Protein 2C5S (pdb70)

InterPro domains:
  IPR003720 tRNA sulfurtransferase ThiI [MF_00021] (1-403)
  IPR004114 THUMP domain [PF02926] (84-164)
  IPR004114 THUMP domain [PS51165] (60-165)
  IPR004114 THUMP domain [SM00981] (74-165)
  IPR014729 Rossmann-like alpha/beta/alpha sandwich fold [G3DSA:3.40.50.620] (175-403)
  IPR020536 Thil, AANH domain [PF02568] (175-370)
  IPR020536 Thil, AANH domain [cd01712] (174-357)
  IPR049961 ThiI, N-terminal [TIGR00342] (6-372)
  IPR049962 ThiI, THUMP domain [cd11716] (6-170)
  IPR050102 tRNA sulfurtransferase, ThiI [PTHR43209] (1-402)
  IPR054173 ThiI, ferredoxin-like domain [PF22025] (6-75)

Structure (mmCIF, N/CA/C/O backbone):
data_2C5S
#
_entry.id   2C5S
#
_cell.length_a   81.047
_cell.length_b   81.047
_cell.length_c   140.893
_cell.angle_alpha   90.00
_cell.angle_beta   90.00
_cell.angle_gamma   120.00
#
_symmetry.space_group_name_H-M   'P 32 2 1'
#
loop_
_entity.id
_entity.type
_entity.pdbx_description
1 polymer 'PROBABLE THIAMINE BIOSYNTHESIS PROTEIN THII'
2 non-polymer 'ADENOSINE MONOPHOSPHATE'
3 water water
#
loop_
_atom_site.group_PDB
_atom_site.id
_atom_site.type_symbol
_atom_site.label_atom_id
_atom_site.label_alt_id
_atom_site.label_comp_id
_atom_site.label_asym_id
_atom_site.label_entity_id
_atom_site.label_seq_id
_atom_site.pdbx_PDB_ins_code
_atom_site.Cartn_x
_atom_site.Cartn_y
_atom_site.Cartn_z
_atom_site.occupancy
_atom_site.B_iso_or_equiv
_atom_site.auth_seq_id
_atom_site.auth_comp_id
_atom_site.auth_asym_id
_atom_site.auth_atom_id
_atom_site.pdbx_PDB_model_num
ATOM 1 N N . TYR A 1 13 ? 23.633 28.423 101.363 1.00 61.76 3 TYR A N 1
ATOM 2 C CA . TYR A 1 13 ? 22.905 28.734 102.636 1.00 61.85 3 TYR A CA 1
ATOM 3 C C . TYR A 1 13 ? 23.790 29.426 103.683 1.00 61.55 3 TYR A C 1
ATOM 4 O O . TYR A 1 13 ? 23.301 30.246 104.462 1.00 62.32 3 TYR A O 1
ATOM 13 N N . GLU A 1 14 ? 25.081 29.096 103.693 1.00 60.41 4 GLU A N 1
ATOM 14 C CA . GLU A 1 14 ? 26.042 29.678 104.633 1.00 59.01 4 GLU A CA 1
ATOM 15 C C . GLU A 1 14 ? 26.888 30.774 103.970 1.00 57.70 4 GLU A C 1
ATOM 16 O O . GLU A 1 14 ? 27.275 31.744 104.621 1.00 57.16 4 GLU A O 1
ATOM 22 N N . TYR A 1 15 ? 27.172 30.615 102.679 1.00 56.26 5 TYR A N 1
ATOM 23 C CA . TYR A 1 15 ? 28.027 31.560 101.969 1.00 55.34 5 TYR A CA 1
ATOM 24 C C . TYR A 1 15 ? 27.578 31.874 100.557 1.00 54.57 5 TYR A C 1
ATOM 25 O O . TYR A 1 15 ? 26.925 31.066 99.895 1.00 53.75 5 TYR A O 1
ATOM 34 N N . ILE A 1 16 ? 27.936 33.066 100.097 1.00 54.33 6 ILE A N 1
ATOM 35 C CA . ILE A 1 16 ? 27.942 33.321 98.668 1.00 54.29 6 ILE A CA 1
ATOM 36 C C . ILE A 1 16 ? 29.363 33.613 98.205 1.00 54.64 6 ILE A C 1
ATOM 37 O O . ILE A 1 16 ? 30.034 34.504 98.729 1.00 54.51 6 ILE A O 1
ATOM 42 N N . LEU A 1 17 ? 29.812 32.830 97.233 1.00 55.41 7 LEU A N 1
ATOM 43 C CA . LEU A 1 17 ? 31.149 32.966 96.677 1.00 56.32 7 LEU A CA 1
ATOM 44 C C . LEU A 1 17 ? 31.047 33.632 95.317 1.00 57.25 7 LEU A C 1
ATOM 45 O O . LEU A 1 17 ? 30.496 33.058 94.386 1.00 57.68 7 LEU A O 1
ATOM 50 N N . VAL A 1 18 ? 31.561 34.849 95.197 1.00 58.36 8 VAL A N 1
ATOM 51 C CA . VAL A 1 18 ? 31.469 35.530 93.918 1.00 59.64 8 VAL A CA 1
ATOM 52 C C . VAL A 1 18 ? 32.758 35.340 93.138 1.00 59.46 8 VAL A C 1
ATOM 53 O O . VAL A 1 18 ? 33.844 35.506 93.693 1.00 59.55 8 VAL A O 1
ATOM 57 N N . ARG A 1 19 ? 32.624 34.956 91.866 1.00 59.60 9 ARG A N 1
ATOM 58 C CA . ARG A 1 19 ? 33.763 34.906 90.960 1.00 60.39 9 ARG A CA 1
ATOM 59 C C . ARG A 1 19 ? 33.844 36.194 90.132 1.00 61.07 9 ARG A C 1
ATOM 60 O O . ARG A 1 19 ? 32.850 36.664 89.587 1.00 61.29 9 ARG A O 1
ATOM 68 N N . TYR A 1 20 ? 35.035 36.770 90.080 1.00 62.19 10 TYR A N 1
ATOM 69 C CA . TYR A 1 20 ? 35.249 38.039 89.417 1.00 63.71 10 TYR A CA 1
ATOM 70 C C . TYR A 1 20 ? 35.175 37.901 87.901 1.00 65.17 10 TYR A C 1
ATOM 71 O O . TYR A 1 20 ? 35.336 36.799 87.353 1.00 64.88 10 TYR A O 1
ATOM 80 N N . GLY A 1 21 ? 34.915 39.033 87.243 1.00 66.72 11 GLY A N 1
ATOM 81 C CA . GLY A 1 21 ? 34.873 39.111 85.789 1.00 68.72 11 GLY A CA 1
ATOM 82 C C . GLY A 1 21 ? 36.219 38.752 85.211 1.00 70.14 11 GLY A C 1
ATOM 83 O O . GLY A 1 21 ? 36.516 37.567 85.003 1.00 70.81 11 GLY A O 1
ATOM 84 N N . GLU A 1 22 ? 37.036 39.774 84.963 1.00 71.16 12 GLU A N 1
ATOM 85 C CA . GLU A 1 22 ? 38.398 39.585 84.455 1.00 71.90 12 GLU A CA 1
ATOM 86 C C . GLU A 1 22 ? 39.248 40.819 84.740 1.00 72.19 12 GLU A C 1
ATOM 87 O O . GLU A 1 22 ? 38.773 41.946 84.588 1.00 72.05 12 GLU A O 1
ATOM 93 N N . MET A 1 23 ? 40.497 40.604 85.159 1.00 72.76 13 MET A N 1
ATOM 94 C CA . MET A 1 23 ? 41.447 41.707 85.380 1.00 73.07 13 MET A CA 1
ATOM 95 C C . MET A 1 23 ? 42.902 41.290 85.154 1.00 72.94 13 MET A C 1
ATOM 96 O O . MET A 1 23 ? 43.247 40.724 84.117 1.00 72.97 13 MET A O 1
ATOM 101 N N . GLY A 1 27 ? 48.400 42.993 89.682 1.00 61.16 17 GLY A N 1
ATOM 102 C CA . GLY A 1 27 ? 48.926 43.583 90.906 1.00 61.68 17 GLY A CA 1
ATOM 103 C C . GLY A 1 27 ? 48.046 44.701 91.422 1.00 62.18 17 GLY A C 1
ATOM 104 O O . GLY A 1 27 ? 46.920 44.456 91.860 1.00 62.68 17 GLY A O 1
ATOM 105 N N . LYS A 1 28 ? 48.553 45.931 91.355 1.00 62.72 18 LYS A N 1
ATOM 106 C CA . LYS A 1 28 ? 47.805 47.126 91.777 1.00 63.29 18 LYS A CA 1
ATOM 107 C C . LYS A 1 28 ? 46.471 47.290 91.038 1.00 64.01 18 LYS A C 1
ATOM 108 O O . LYS A 1 28 ? 45.530 47.911 91.556 1.00 64.41 18 LYS A O 1
ATOM 114 N N . ASN A 1 29 ? 46.389 46.713 89.841 1.00 64.32 19 ASN A N 1
ATOM 115 C CA . ASN A 1 29 ? 45.142 46.675 89.074 1.00 64.35 19 ASN A CA 1
ATOM 116 C C . ASN A 1 29 ? 44.071 45.806 89.729 1.00 64.11 19 ASN A C 1
ATOM 117 O O . ASN A 1 29 ? 42.889 46.152 89.691 1.00 64.18 19 ASN A O 1
ATOM 122 N N . ARG A 1 30 ? 44.483 44.689 90.332 1.00 64.10 20 ARG A N 1
ATOM 123 C CA . ARG A 1 30 ? 43.543 43.810 91.046 1.00 63.95 20 ARG A CA 1
ATOM 124 C C . ARG A 1 30 ? 43.042 44.415 92.352 1.00 62.99 20 ARG A C 1
ATOM 125 O O . ARG A 1 30 ? 41.849 44.332 92.647 1.00 63.33 20 ARG A O 1
ATOM 133 N N . SER A 1 31 ? 43.945 45.026 93.118 1.00 61.68 21 SER A N 1
ATOM 134 C CA . SER A 1 31 ? 43.579 45.730 94.350 1.00 60.75 21 SER A CA 1
ATOM 135 C C . SER A 1 31 ? 42.466 46.742 94.103 1.00 60.29 21 SER A C 1
ATOM 136 O O . SER A 1 31 ? 41.430 46.712 94.771 1.00 60.57 21 SER A O 1
ATOM 139 N N . LYS A 1 32 ? 42.680 47.614 93.122 1.00 59.60 22 LYS A N 1
ATOM 140 C CA . LYS A 1 32 ? 41.703 48.627 92.731 1.00 59.17 22 LYS A CA 1
ATOM 141 C C . LYS A 1 32 ? 40.382 47.997 92.258 1.00 58.37 22 LYS A C 1
ATOM 142 O O . LYS A 1 32 ? 39.313 48.553 92.491 1.00 58.25 22 LYS A O 1
ATOM 148 N N . PHE A 1 33 ? 40.463 46.824 91.626 1.00 57.54 23 PHE A N 1
ATOM 149 C CA . PHE A 1 33 ? 39.280 46.080 91.170 1.00 56.06 23 PHE A CA 1
ATOM 150 C C . PHE A 1 33 ? 38.499 45.489 92.343 1.00 55.26 23 PHE A C 1
ATOM 151 O O . PHE A 1 33 ? 37.301 45.695 92.460 1.00 55.32 23 PHE A O 1
ATOM 159 N N . VAL A 1 34 ? 39.194 44.737 93.186 1.00 54.87 24 VAL A N 1
ATOM 160 C CA . VAL A 1 34 ? 38.606 44.032 94.326 1.00 54.00 24 VAL A CA 1
ATOM 161 C C . VAL A 1 34 ? 37.922 45.005 95.284 1.00 53.97 24 VAL A C 1
ATOM 162 O O . VAL A 1 34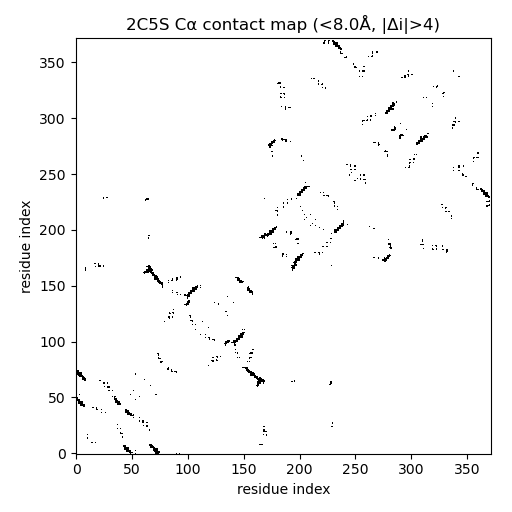 ? 36.764 44.810 95.647 1.00 53.93 24 VAL A O 1
ATOM 166 N N . SER A 1 35 ? 38.644 46.051 95.682 1.00 53.80 25 SER A N 1
ATOM 167 C CA . SER A 1 35 ? 38.142 46.981 96.685 1.00 53.72 25 SER A CA 1
ATOM 168 C C . SER A 1 35 ? 36.996 47.823 96.136 1.00 54.22 25 SER A C 1
ATOM 169 O O . SER A 1 35 ? 36.119 48.245 96.899 1.00 54.97 25 SER A O 1
ATOM 172 N N . THR A 1 36 ? 36.996 48.065 94.824 1.00 53.59 26 THR A N 1
ATOM 173 C CA . THR A 1 36 ? 35.869 48.741 94.192 1.00 53.15 26 THR A CA 1
ATOM 174 C C . THR A 1 36 ? 34.648 47.815 94.221 1.00 54.52 26 THR A C 1
ATOM 175 O O . THR A 1 36 ? 33.533 48.252 94.543 1.00 55.22 26 THR A O 1
ATOM 179 N N . LEU A 1 37 ? 34.858 46.535 93.915 1.00 54.56 27 LEU A N 1
ATOM 180 C CA . LEU A 1 37 ? 33.757 45.597 93.914 1.00 55.06 27 LEU A CA 1
ATOM 181 C C . LEU A 1 37 ? 33.230 45.435 95.326 1.00 55.71 27 LEU A C 1
ATOM 182 O O . LEU A 1 37 ? 32.017 45.470 95.550 1.00 55.32 27 LEU A O 1
ATOM 187 N N . LYS A 1 38 ? 34.151 45.300 96.279 1.00 56.72 28 LYS A N 1
ATOM 188 C CA . LYS A 1 38 ? 33.789 45.194 97.701 1.00 57.39 28 LYS A CA 1
ATOM 189 C C . LYS A 1 38 ? 32.864 46.343 98.129 1.00 57.84 28 LYS A C 1
ATOM 190 O O . LYS A 1 38 ? 31.786 46.094 98.658 1.00 58.55 28 LYS A O 1
ATOM 196 N N . ASP A 1 39 ? 33.276 47.583 97.872 1.00 57.92 29 ASP A N 1
ATOM 197 C CA . ASP A 1 39 ? 32.499 48.765 98.270 1.00 58.39 29 ASP A CA 1
ATOM 198 C C . ASP A 1 39 ? 31.107 48.794 97.629 1.00 57.50 29 ASP A C 1
ATOM 199 O O . ASP A 1 39 ? 30.121 49.122 98.294 1.00 57.30 29 ASP A O 1
ATOM 204 N N . ASN A 1 40 ? 31.039 48.438 96.346 1.00 57.04 30 ASN A N 1
ATOM 205 C CA . ASN A 1 40 ? 29.776 48.423 95.594 1.00 56.49 30 ASN A CA 1
ATOM 206 C C . ASN A 1 40 ? 28.802 47.334 96.063 1.00 56.13 30 ASN A C 1
ATOM 207 O O . ASN A 1 40 ? 27.580 47.553 96.103 1.00 55.87 30 ASN A O 1
ATOM 212 N N . VAL A 1 41 ? 29.356 46.172 96.407 1.00 55.22 31 VAL A N 1
ATOM 213 C CA . VAL A 1 41 ? 28.576 45.042 96.892 1.00 54.85 31 VAL A CA 1
ATOM 214 C C . VAL A 1 41 ? 28.097 45.369 98.301 1.00 54.99 31 VAL A C 1
ATOM 215 O O . VAL A 1 41 ? 26.915 45.199 98.615 1.00 55.02 31 VAL A O 1
ATOM 219 N N . LYS A 1 42 ? 29.028 45.852 99.124 1.00 54.66 32 LYS A N 1
ATOM 220 C CA . LYS A 1 42 ? 28.752 46.296 100.484 1.00 55.06 32 LYS A CA 1
ATOM 221 C C . LYS A 1 42 ? 27.563 47.254 100.491 1.00 55.07 32 LYS A C 1
ATOM 222 O O . LYS A 1 42 ? 26.565 46.998 101.147 1.00 55.38 32 LYS A O 1
ATOM 228 N N . PHE A 1 43 ? 27.664 48.333 99.726 1.00 55.79 33 PHE A N 1
ATOM 229 C CA . PHE A 1 43 ? 26.570 49.294 99.575 1.00 56.62 33 PHE A CA 1
ATOM 230 C C . PHE A 1 43 ? 25.225 48.675 99.148 1.00 57.40 33 PHE A C 1
ATOM 231 O O . PHE A 1 43 ? 24.158 49.075 99.639 1.00 57.25 33 PHE A O 1
ATOM 239 N N . LYS A 1 44 ? 25.285 47.720 98.222 1.00 57.94 34 LYS A N 1
ATOM 240 C CA . LYS A 1 44 ? 24.090 47.076 97.678 1.00 58.50 34 LYS A CA 1
ATOM 241 C C . LYS A 1 44 ? 23.391 46.201 98.719 1.00 58.05 34 LYS A C 1
ATOM 242 O O . LYS A 1 44 ? 22.176 46.040 98.683 1.00 57.70 34 LYS A O 1
ATOM 248 N N . LEU A 1 45 ? 24.176 45.653 99.643 1.00 58.17 35 LEU A N 1
ATOM 249 C CA . LEU A 1 45 ? 23.685 44.700 100.632 1.00 58.35 35 LEU A CA 1
ATOM 250 C C . LEU A 1 45 ? 23.694 45.254 102.048 1.00 58.92 35 LEU A C 1
ATOM 251 O O . LEU A 1 45 ? 23.600 44.495 103.015 1.00 59.28 35 LEU A O 1
ATOM 256 N N . LYS A 1 46 ? 23.783 46.575 102.171 1.00 59.55 36 LYS A N 1
ATOM 257 C CA . LYS A 1 46 ? 23.887 47.207 103.487 1.00 60.35 36 LYS A CA 1
ATOM 258 C C . LYS A 1 46 ? 22.635 47.032 104.347 1.00 60.55 36 LYS A C 1
ATOM 259 O O . LYS A 1 46 ? 22.703 47.137 105.577 1.00 60.29 36 LYS A O 1
ATOM 265 N N . LYS A 1 47 ? 21.508 46.735 103.700 1.00 61.01 37 LYS A N 1
ATOM 266 C CA . LYS A 1 47 ? 20.265 46.448 104.421 1.00 61.66 37 LYS A CA 1
ATOM 267 C C . LYS A 1 47 ? 20.221 44.993 104.882 1.00 61.61 37 LYS A C 1
ATOM 268 O O . LYS A 1 47 ? 19.228 44.540 105.449 1.00 61.67 37 LYS A O 1
ATOM 274 N N . PHE A 1 48 ? 21.312 44.274 104.624 1.00 61.75 38 PHE A N 1
ATOM 275 C CA . PHE A 1 48 ? 21.575 42.965 105.220 1.00 61.67 38 PHE A CA 1
ATOM 276 C C . PHE A 1 48 ? 22.808 43.088 106.126 1.00 61.74 38 PHE A C 1
ATOM 277 O O . PHE A 1 48 ? 23.885 42.593 105.777 1.00 62.07 38 PHE A O 1
ATOM 285 N N . PRO A 1 49 ? 22.656 43.747 107.294 1.00 61.45 39 PRO A N 1
ATOM 286 C CA . PRO A 1 49 ? 23.821 44.147 108.099 1.00 61.49 39 PRO A CA 1
ATOM 287 C C . PRO A 1 49 ? 24.598 43.012 108.786 1.00 61.62 39 PRO A C 1
ATOM 288 O O . PRO A 1 49 ? 25.735 43.225 109.216 1.00 61.45 39 PRO A O 1
ATOM 292 N N . ASN A 1 50 ? 23.998 41.826 108.881 1.00 61.90 40 ASN A N 1
ATOM 293 C CA . ASN A 1 50 ? 24.672 40.653 109.450 1.00 62.06 40 ASN A CA 1
ATOM 294 C C . ASN A 1 50 ? 25.798 40.055 108.592 1.00 62.44 40 ASN A C 1
ATOM 295 O O . ASN A 1 50 ? 26.638 39.313 109.107 1.00 63.00 40 ASN A O 1
ATOM 300 N N . ILE A 1 51 ? 25.810 40.367 107.296 1.00 62.53 41 ILE A N 1
ATOM 301 C CA . ILE A 1 51 ? 26.790 39.785 106.369 1.00 62.70 41 ILE A CA 1
ATOM 302 C C . ILE A 1 51 ? 28.215 40.312 106.578 1.00 62.91 41 ILE A C 1
ATOM 303 O O . ILE A 1 51 ? 28.426 41.508 106.821 1.00 63.27 41 ILE A O 1
ATOM 308 N N . LYS A 1 52 ? 29.184 39.406 106.480 1.00 62.41 42 LYS A N 1
ATOM 309 C CA . LYS A 1 52 ? 30.588 39.784 106.436 1.00 61.91 42 LYS A CA 1
ATOM 310 C C . LYS A 1 52 ? 31.128 39.431 105.058 1.00 61.48 42 LYS A C 1
ATOM 311 O O . LYS A 1 52 ? 30.803 38.376 104.509 1.00 61.13 42 LYS A O 1
ATOM 317 N N . ILE A 1 53 ? 31.931 40.332 104.498 1.00 61.18 43 ILE A N 1
ATOM 318 C CA . ILE A 1 53 ? 32.531 40.138 103.184 1.00 60.67 43 ILE A CA 1
ATOM 319 C C . ILE A 1 53 ? 34.057 40.162 103.244 1.00 60.25 43 ILE A C 1
ATOM 320 O O . ILE A 1 53 ? 34.660 41.164 103.642 1.00 59.84 43 ILE A O 1
ATOM 325 N N . ASP A 1 54 ? 34.667 39.048 102.845 1.00 60.04 44 ASP A N 1
ATOM 326 C CA . ASP A 1 54 ? 36.105 38.993 102.598 1.00 59.76 44 ASP A CA 1
ATOM 327 C C . ASP A 1 54 ? 36.333 38.861 101.094 1.00 59.44 44 ASP A C 1
ATOM 328 O O . ASP A 1 54 ? 35.779 37.975 100.443 1.00 59.21 44 ASP A O 1
ATOM 333 N N . ALA A 1 55 ? 37.129 39.771 100.548 1.00 59.57 45 ALA A N 1
ATOM 334 C CA . ALA A 1 55 ? 37.450 39.762 99.132 1.00 59.76 45 ALA A CA 1
ATOM 335 C C . ALA A 1 55 ? 38.947 39.574 98.954 1.00 60.18 45 ALA A C 1
ATOM 336 O O . ALA A 1 55 ? 39.728 40.472 99.272 1.00 60.44 45 ALA A O 1
ATOM 338 N N . THR A 1 56 ? 39.344 38.394 98.479 1.00 60.37 46 THR A N 1
ATOM 339 C CA . THR A 1 56 ? 40.734 38.144 98.107 1.00 60.81 46 THR A CA 1
ATOM 340 C C . THR A 1 56 ? 40.928 38.504 96.631 1.00 61.28 46 THR A C 1
ATOM 341 O O . THR A 1 56 ? 39.974 38.899 95.946 1.00 60.49 46 THR A O 1
ATOM 345 N N . HIS A 1 57 ? 42.161 38.365 96.145 1.00 61.90 47 HIS A N 1
ATOM 346 C CA . HIS A 1 57 ? 42.470 38.681 94.752 1.00 62.66 47 HIS A CA 1
ATOM 347 C C . HIS A 1 57 ? 41.877 37.691 93.746 1.00 62.80 47 HIS A C 1
ATOM 348 O O . HIS A 1 57 ? 41.814 37.982 92.553 1.00 63.15 47 HIS A O 1
ATOM 355 N N . ASP A 1 58 ? 41.427 36.536 94.231 1.00 62.94 48 ASP A N 1
ATOM 356 C CA . ASP A 1 58 ? 40.842 35.518 93.355 1.00 62.93 48 ASP A CA 1
ATOM 357 C C . ASP A 1 58 ? 39.351 35.280 93.574 1.00 62.50 48 ASP A C 1
ATOM 358 O O . ASP A 1 58 ? 38.660 34.828 92.667 1.00 62.63 48 ASP A O 1
ATOM 363 N N . ARG A 1 59 ? 38.855 35.581 94.769 1.00 62.03 49 ARG A N 1
ATOM 364 C CA . ARG A 1 59 ? 37.482 35.245 95.123 1.00 61.97 49 ARG A CA 1
ATOM 365 C C . ARG A 1 59 ? 36.955 36.222 96.155 1.00 61.11 49 ARG A C 1
ATOM 366 O O . ARG A 1 59 ? 37.719 36.739 96.973 1.00 60.95 49 ARG A O 1
ATOM 374 N N . MET A 1 60 ? 35.651 36.473 96.110 1.00 60.16 50 MET A N 1
ATOM 375 C CA . MET A 1 60 ? 34.971 37.193 97.178 1.00 59.82 50 MET A CA 1
ATOM 376 C C . MET A 1 60 ? 34.030 36.254 97.931 1.00 59.14 50 MET A C 1
ATOM 377 O O . MET A 1 60 ? 33.180 35.581 97.339 1.00 58.32 50 MET A O 1
ATOM 382 N N . TYR A 1 61 ? 34.206 36.216 99.245 1.00 58.92 51 TYR A N 1
ATOM 383 C CA . TYR A 1 61 ? 33.417 35.362 100.117 1.00 58.10 51 TYR A CA 1
ATOM 384 C C . TYR A 1 61 ? 32.419 36.227 100.879 1.00 58.17 51 TYR A C 1
ATOM 385 O O . TYR A 1 61 ? 32.810 37.150 101.597 1.00 57.69 51 TYR A O 1
ATOM 394 N N . ILE A 1 62 ? 31.132 35.943 100.697 1.00 58.18 52 ILE A N 1
ATOM 395 C CA . ILE A 1 62 ? 30.101 36.593 101.491 1.00 58.65 52 ILE A CA 1
ATOM 396 C C . ILE A 1 62 ? 29.561 35.629 102.547 1.00 58.44 52 ILE A C 1
ATOM 397 O O . ILE A 1 62 ? 28.816 34.690 102.239 1.00 58.33 52 ILE A O 1
ATOM 402 N N . GLN A 1 63 ? 29.974 35.862 103.789 1.00 58.23 53 GLN A N 1
ATOM 403 C CA . GLN A 1 63 ? 29.436 35.148 104.938 1.00 57.79 53 GLN A CA 1
ATOM 404 C C . GLN A 1 63 ? 28.041 35.673 105.233 1.00 57.29 53 GLN A C 1
ATOM 405 O O . GLN A 1 63 ? 27.872 36.845 105.574 1.00 56.87 53 GLN A O 1
ATOM 411 N N . LEU A 1 64 ? 27.050 34.797 105.091 1.00 57.49 54 LEU A N 1
ATOM 412 C CA . LEU A 1 64 ? 25.639 35.169 105.244 1.00 57.91 54 LEU A CA 1
ATOM 413 C C . LEU A 1 64 ? 25.178 35.416 106.687 1.00 58.18 54 LEU A C 1
ATOM 414 O O . LEU A 1 64 ? 24.475 36.398 106.947 1.00 58.82 54 LEU A O 1
ATOM 419 N N . ASN A 1 65 ? 25.571 34.545 107.615 1.00 58.07 55 ASN A N 1
ATOM 420 C CA . ASN A 1 65 ? 25.173 34.681 109.022 1.00 58.11 55 ASN A CA 1
ATOM 421 C C . ASN A 1 65 ? 23.657 34.780 109.206 1.00 58.02 55 ASN A C 1
ATOM 422 O O . ASN A 1 65 ? 23.164 35.703 109.859 1.00 57.99 55 ASN A O 1
ATOM 427 N N . GLY A 1 66 ? 22.923 33.846 108.606 1.00 57.93 56 GLY A N 1
ATOM 428 C CA . GLY A 1 66 ? 21.467 33.807 108.741 1.00 57.62 56 GLY A CA 1
ATOM 429 C C . GLY A 1 66 ? 20.678 34.610 107.718 1.00 57.56 56 GLY A C 1
ATOM 430 O O . GLY A 1 66 ? 19.512 34.309 107.464 1.00 57.49 56 GLY A O 1
ATOM 431 N N . GLU A 1 67 ? 21.299 35.632 107.133 1.00 57.59 57 GLU A N 1
ATOM 432 C CA . GLU A 1 67 ? 20.621 36.471 106.140 1.00 58.00 57 GLU A CA 1
ATOM 433 C C . GLU A 1 67 ? 20.099 35.649 104.965 1.00 57.98 57 GLU A C 1
ATOM 434 O O . GLU A 1 67 ? 20.808 34.801 104.424 1.00 58.04 57 GLU A O 1
ATOM 440 N N . ASP A 1 68 ? 18.847 35.909 104.599 1.00 57.98 58 ASP A N 1
ATOM 441 C CA . ASP A 1 68 ? 18.189 35.271 103.466 1.00 57.92 58 ASP A CA 1
ATOM 442 C C . ASP A 1 68 ? 19.084 35.321 102.223 1.00 57.86 58 ASP A C 1
ATOM 443 O O . ASP A 1 68 ? 19.324 36.395 101.657 1.00 57.93 58 ASP A O 1
ATOM 448 N N . HIS A 1 69 ? 19.574 34.150 101.815 1.00 57.55 59 HIS A N 1
ATOM 449 C CA . HIS A 1 69 ? 20.449 34.029 100.649 1.00 57.36 59 HIS A CA 1
ATOM 450 C C . HIS A 1 69 ? 19.747 34.394 99.335 1.00 57.38 59 HIS A C 1
ATOM 451 O O . HIS A 1 69 ? 20.366 34.964 98.436 1.00 57.45 59 HIS A O 1
ATOM 458 N N . GLU A 1 70 ? 18.460 34.071 99.233 1.00 57.40 60 GLU A N 1
ATOM 459 C CA . GLU A 1 70 ? 17.671 34.435 98.061 1.00 57.70 60 GLU A CA 1
ATOM 460 C C . GLU A 1 70 ? 17.543 35.946 97.901 1.00 58.06 60 GLU A C 1
ATOM 461 O O . GLU A 1 70 ? 17.739 36.484 96.805 1.00 57.60 60 GLU A O 1
ATOM 467 N N . ALA A 1 71 ? 17.218 36.618 99.004 1.00 58.70 61 ALA A N 1
ATOM 468 C CA . ALA A 1 71 ? 17.100 38.068 99.020 1.00 59.22 61 ALA A CA 1
ATOM 469 C C . ALA A 1 71 ? 18.436 38.720 98.655 1.00 59.57 61 ALA A C 1
ATOM 470 O O . ALA A 1 71 ? 18.468 39.671 97.875 1.00 60.22 61 ALA A O 1
ATOM 472 N N . VAL A 1 72 ? 19.533 38.189 99.197 1.00 59.90 62 VAL A N 1
ATOM 473 C CA . VAL A 1 72 ? 20.873 38.690 98.881 1.00 60.07 62 VAL A CA 1
ATOM 474 C C . VAL A 1 72 ? 21.214 38.425 97.415 1.00 60.65 62 VAL A C 1
ATOM 475 O O . VAL A 1 72 ? 21.779 39.289 96.741 1.00 61.15 62 VAL A O 1
ATOM 479 N N . SER A 1 73 ? 20.868 37.232 96.930 1.00 60.78 63 SER A N 1
ATOM 480 C CA . SER A 1 73 ? 21.081 36.874 95.527 1.00 61.10 63 SER A CA 1
ATOM 481 C C . SER A 1 73 ? 20.419 37.861 94.560 1.00 61.20 63 SER A C 1
ATOM 482 O O . SER A 1 73 ? 21.025 38.253 93.560 1.00 60.13 63 SER A O 1
ATOM 485 N N . GLU A 1 74 ? 19.183 38.258 94.874 1.00 61.71 64 GLU A N 1
ATOM 486 C CA . GLU A 1 74 ? 18.373 39.093 93.985 1.00 62.35 64 GLU A CA 1
ATOM 487 C C . GLU A 1 74 ? 18.963 40.499 93.819 1.00 62.72 64 GLU A C 1
ATOM 488 O O . GLU A 1 74 ? 18.620 41.212 92.875 1.00 63.14 64 GLU A O 1
ATOM 494 N N . ARG A 1 75 ? 19.861 40.884 94.722 1.00 62.56 65 ARG A N 1
ATOM 495 C CA . ARG A 1 75 ? 20.474 42.206 94.676 1.00 62.50 65 ARG A CA 1
ATOM 496 C C . ARG A 1 75 ? 21.896 42.112 94.147 1.00 62.59 65 ARG A C 1
ATOM 497 O O . ARG A 1 75 ? 22.400 43.022 93.479 1.00 62.89 65 ARG A O 1
ATOM 50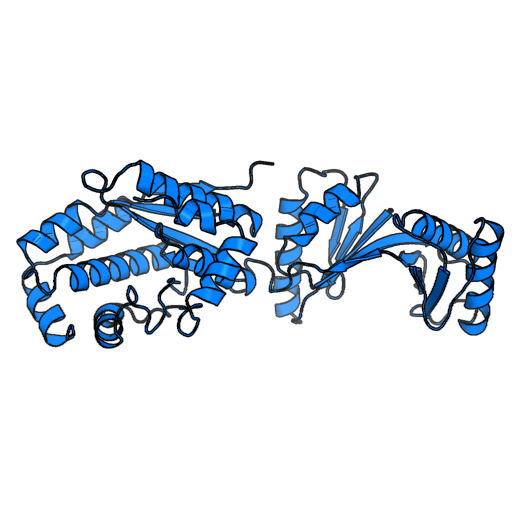5 N N . LEU A 1 76 ? 22.517 40.974 94.420 1.00 62.20 66 LEU A N 1
ATOM 506 C CA . LEU A 1 76 ? 23.836 40.639 93.918 1.00 61.09 66 LEU A CA 1
ATOM 507 C C . LEU A 1 76 ? 23.910 40.568 92.398 1.00 61.00 66 LEU A C 1
ATOM 508 O O . LEU A 1 76 ? 24.919 40.963 91.808 1.00 62.38 66 LEU A O 1
ATOM 513 N N . LYS A 1 77 ? 22.847 40.090 91.758 1.00 60.07 67 LYS A N 1
ATOM 514 C CA . LYS A 1 77 ? 22.849 39.896 90.298 1.00 59.75 67 LYS A CA 1
ATOM 515 C C . LYS A 1 77 ? 22.852 41.195 89.462 1.00 59.21 67 LYS A C 1
ATOM 516 O O . LYS A 1 77 ? 22.962 41.156 88.230 1.00 58.89 67 LYS A O 1
ATOM 522 N N . ASP A 1 78 ? 22.744 42.338 90.130 1.00 58.49 68 ASP A N 1
ATOM 523 C CA . ASP A 1 78 ? 22.657 43.612 89.430 1.00 57.90 68 ASP A CA 1
ATOM 524 C C . ASP A 1 78 ? 23.932 44.419 89.559 1.00 56.92 68 ASP A C 1
ATOM 525 O O . ASP A 1 78 ? 24.012 45.533 89.049 1.00 56.88 68 ASP A O 1
ATOM 530 N N . VAL A 1 79 ? 24.923 43.846 90.237 1.00 55.71 69 VAL A N 1
ATOM 531 C CA . VAL A 1 79 ? 26.178 44.531 90.511 1.00 54.84 69 VAL A CA 1
ATOM 532 C C . VAL A 1 79 ? 27.216 44.214 89.428 1.00 54.86 69 VAL A C 1
ATOM 533 O O . VAL A 1 79 ? 27.561 43.044 89.201 1.00 55.41 69 VAL A O 1
ATOM 537 N N . PHE A 1 80 ? 27.694 45.251 88.741 1.00 53.50 70 PHE A N 1
ATOM 538 C CA . PHE A 1 80 ? 28.686 45.057 87.704 1.00 52.51 70 PHE A CA 1
ATOM 539 C C . PHE A 1 80 ? 29.985 44.599 88.348 1.00 53.57 70 PHE A C 1
ATOM 540 O O . PHE A 1 80 ? 30.331 45.063 89.439 1.00 54.57 70 PHE A O 1
ATOM 548 N N . GLY A 1 81 ? 30.684 43.681 87.682 1.00 53.54 71 GLY A N 1
ATOM 549 C CA . GLY A 1 81 ? 31.993 43.214 88.141 1.00 53.36 71 GLY A CA 1
ATOM 550 C C . GLY A 1 81 ? 31.966 41.766 88.592 1.00 53.64 71 GLY A C 1
ATOM 551 O O . GLY A 1 81 ? 33.008 41.176 88.863 1.00 53.48 71 GLY A O 1
ATOM 552 N N . ILE A 1 82 ? 30.761 41.201 88.669 1.00 53.52 72 ILE A N 1
ATOM 553 C CA . ILE A 1 82 ? 30.546 39.821 89.072 1.00 52.49 72 ILE A CA 1
ATOM 554 C C . ILE A 1 82 ? 30.184 38.986 87.847 1.00 53.34 72 ILE A C 1
ATOM 555 O O . ILE A 1 82 ? 29.189 39.255 87.159 1.00 52.52 72 ILE A O 1
ATOM 560 N N . HIS A 1 83 ? 31.011 37.978 87.573 1.00 54.07 73 HIS A N 1
ATOM 561 C CA . HIS A 1 83 ? 30.776 37.046 86.471 1.00 54.58 73 HIS A CA 1
ATOM 562 C C . HIS A 1 83 ? 29.676 36.060 86.863 1.00 54.93 73 HIS A C 1
ATOM 563 O O . HIS A 1 83 ? 28.632 35.989 86.210 1.00 55.04 73 HIS A O 1
ATOM 570 N N . LYS A 1 84 ? 29.928 35.325 87.946 1.00 55.28 74 LYS A N 1
ATOM 571 C CA . LYS A 1 84 ? 29.031 34.308 88.479 1.00 55.77 74 LYS A CA 1
ATOM 572 C C . LYS A 1 84 ? 29.185 34.289 89.989 1.00 55.89 74 LYS A C 1
ATOM 573 O O . LYS A 1 84 ? 30.198 34.747 90.526 1.00 55.66 74 LYS A O 1
ATOM 579 N N . PHE A 1 85 ? 28.202 33.708 90.671 1.00 56.04 75 PHE A N 1
ATOM 580 C CA . PHE A 1 85 ? 28.319 33.452 92.098 1.00 56.32 75 PHE A CA 1
ATOM 581 C C . PHE A 1 85 ? 27.597 32.174 92.528 1.00 56.85 75 PHE A C 1
ATOM 582 O O . PHE A 1 85 ? 26.708 31.673 91.827 1.00 57.37 75 PHE A O 1
ATOM 590 N N . ASN A 1 86 ? 27.990 31.647 93.684 1.00 56.42 76 ASN A N 1
ATOM 591 C CA . ASN A 1 86 ? 27.456 30.384 94.165 1.00 55.98 76 ASN A CA 1
ATOM 592 C C . ASN A 1 86 ? 27.002 30.473 95.610 1.00 55.74 76 ASN A C 1
ATOM 593 O O . ASN A 1 86 ? 27.688 31.073 96.439 1.00 55.46 76 ASN A O 1
ATOM 598 N N . LEU A 1 87 ? 25.835 29.890 95.894 1.00 55.11 77 LEU A N 1
ATOM 599 C CA . LEU A 1 87 ? 25.386 29.685 97.259 1.00 54.51 77 LEU A CA 1
ATOM 600 C C . LEU A 1 87 ? 26.149 28.468 97.759 1.00 54.47 77 LEU A C 1
ATOM 601 O O . LEU A 1 87 ? 25.980 27.363 97.239 1.00 54.35 77 LEU A O 1
ATOM 606 N N . ALA A 1 88 ? 27.003 28.678 98.754 1.00 54.55 78 ALA A N 1
ATOM 607 C CA . ALA A 1 88 ? 27.864 27.610 99.249 1.00 55.21 78 ALA A CA 1
ATOM 608 C C . ALA A 1 88 ? 27.655 27.280 100.722 1.00 55.66 78 ALA A C 1
ATOM 609 O O . ALA A 1 88 ? 27.147 28.104 101.498 1.00 55.17 78 ALA A O 1
ATOM 611 N N . MET A 1 89 ? 28.049 26.053 101.073 1.00 56.20 79 MET A N 1
ATOM 612 C CA . MET A 1 89 ? 28.176 25.598 102.455 1.00 56.37 79 MET A CA 1
ATOM 613 C C . MET A 1 89 ? 29.655 25.565 102.812 1.00 56.32 79 MET A C 1
ATOM 614 O O . MET A 1 89 ? 30.450 24.976 102.079 1.00 56.18 79 MET A O 1
ATOM 619 N N . LYS A 1 90 ? 30.024 26.212 103.918 1.00 56.38 80 LYS A N 1
ATOM 620 C CA . LYS A 1 90 ? 31.377 26.093 104.458 1.00 56.12 80 LYS A CA 1
ATOM 621 C C . LYS A 1 90 ? 31.349 25.142 105.638 1.00 56.42 80 LYS A C 1
ATOM 622 O O . LYS A 1 90 ? 30.795 25.454 106.692 1.00 56.46 80 LYS A O 1
ATOM 628 N N . VAL A 1 91 ? 31.937 23.969 105.441 1.00 56.99 81 VAL A N 1
ATOM 629 C CA . VAL A 1 91 ? 31.978 22.929 106.468 1.00 57.23 81 VAL A CA 1
ATOM 630 C C . VAL A 1 91 ? 33.430 22.585 106.815 1.00 57.91 81 VAL A C 1
ATOM 631 O O . VAL A 1 91 ? 34.311 22.662 105.945 1.00 58.34 81 VAL A O 1
ATOM 635 N N . PRO A 1 92 ? 33.696 22.236 108.090 1.00 58.38 82 PRO A N 1
ATOM 636 C CA . PRO A 1 92 ? 34.992 21.655 108.459 1.00 58.43 82 PRO A CA 1
ATOM 637 C C . PRO A 1 92 ? 35.390 20.497 107.534 1.00 59.15 82 PRO A C 1
ATOM 638 O O . PRO A 1 92 ? 34.524 19.827 106.955 1.00 58.86 82 PRO A O 1
ATOM 642 N N . SER A 1 93 ? 36.693 20.264 107.404 1.00 60.07 83 SER A N 1
ATOM 643 C CA . SER A 1 93 ? 37.208 19.430 106.323 1.00 60.90 83 SER A CA 1
ATOM 644 C C . SER A 1 93 ? 37.642 18.006 106.718 1.00 61.22 83 SER A C 1
ATOM 645 O O . SER A 1 93 ? 38.806 17.637 106.571 1.00 61.35 83 SER A O 1
ATOM 648 N N . GLU A 1 94 ? 36.695 17.224 107.235 1.00 62.25 84 GLU A N 1
ATOM 649 C CA . GLU A 1 94 ? 36.793 15.757 107.245 1.00 62.82 84 GLU A CA 1
ATOM 650 C C . GLU A 1 94 ? 35.583 15.190 106.495 1.00 63.45 84 GLU A C 1
ATOM 651 O O . GLU A 1 94 ? 34.593 15.903 106.264 1.00 63.47 84 GLU A O 1
ATOM 657 N N . LEU A 1 95 ? 35.666 13.919 106.109 1.00 63.96 85 LEU A N 1
ATOM 658 C CA . LEU A 1 95 ? 34.629 13.271 105.298 1.00 64.29 85 LEU A CA 1
ATOM 659 C C . LEU A 1 95 ? 33.201 13.514 105.801 1.00 64.62 85 LEU A C 1
ATOM 660 O O . LEU A 1 95 ? 32.307 13.832 105.014 1.00 64.98 85 LEU A O 1
ATOM 665 N N . GLU A 1 96 ? 32.996 13.363 107.106 1.00 64.67 86 GLU A N 1
ATOM 666 C CA . GLU A 1 96 ? 31.657 13.447 107.677 1.00 64.95 86 GLU A CA 1
ATOM 667 C C . GLU A 1 96 ? 31.043 14.830 107.511 1.00 64.66 86 GLU A C 1
ATOM 668 O O . GLU A 1 96 ? 29.930 14.954 107.007 1.00 64.82 86 GLU A O 1
ATOM 674 N N . ASP A 1 97 ? 31.770 15.869 107.910 1.00 64.52 87 ASP A N 1
ATOM 675 C CA . ASP A 1 97 ? 31.265 17.232 107.761 1.00 64.40 87 ASP A CA 1
ATOM 676 C C . ASP A 1 97 ? 31.060 17.598 106.283 1.00 63.98 87 ASP A C 1
ATOM 677 O O . ASP A 1 97 ? 30.146 18.362 105.955 1.00 63.41 87 ASP A O 1
ATOM 682 N N . ILE A 1 98 ? 31.883 17.006 105.409 1.00 63.67 88 ILE A N 1
ATOM 683 C CA . ILE A 1 98 ? 31.722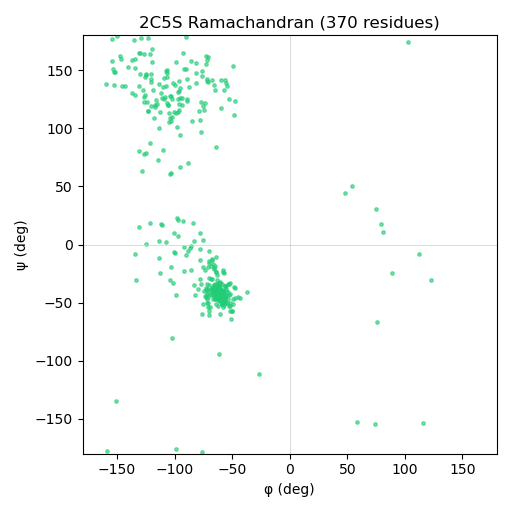 17.116 103.946 1.00 62.99 88 ILE A CA 1
ATOM 684 C C . ILE A 1 98 ? 30.442 16.425 103.459 1.00 62.70 88 ILE A C 1
ATOM 685 O O . ILE A 1 98 ? 29.695 17.006 102.672 1.00 63.17 88 ILE A O 1
ATOM 690 N N . LYS A 1 99 ? 30.189 15.203 103.925 1.00 61.98 89 LYS A N 1
ATOM 691 C CA . LYS A 1 99 ? 28.960 14.478 103.574 1.00 61.52 89 LYS A CA 1
ATOM 692 C C . LYS A 1 99 ? 27.716 15.304 103.912 1.00 61.53 89 LYS A C 1
ATOM 693 O O . LYS A 1 99 ? 26.825 15.492 103.072 1.00 61.27 89 LYS A O 1
ATOM 699 N N . LYS A 1 100 ? 27.692 15.802 105.150 1.00 61.36 90 LYS A N 1
ATOM 700 C CA . LYS A 1 100 ? 26.640 16.670 105.686 1.00 61.11 90 LYS A CA 1
ATOM 701 C C . LYS A 1 100 ? 26.353 17.881 104.786 1.00 60.75 90 LYS A C 1
ATOM 702 O O . LYS A 1 100 ? 25.212 18.077 104.337 1.00 61.01 90 LYS A O 1
ATOM 708 N N . GLY A 1 101 ? 27.398 18.675 104.529 1.00 59.84 91 GLY A N 1
ATOM 709 C CA . GLY A 1 101 ? 27.309 19.917 103.763 1.00 58.30 91 GLY A CA 1
ATOM 710 C C . GLY A 1 101 ? 26.809 19.705 102.350 1.00 57.51 91 GLY A C 1
ATOM 711 O O . GLY A 1 101 ? 26.054 20.531 101.816 1.00 56.11 91 GLY A O 1
ATOM 712 N N . ALA A 1 102 ? 27.229 18.586 101.755 1.00 57.07 92 ALA A N 1
ATOM 713 C CA . ALA A 1 102 ? 26.773 18.195 100.426 1.00 56.57 92 ALA A CA 1
ATOM 714 C C . ALA A 1 102 ? 25.248 18.043 100.406 1.00 56.20 92 ALA A C 1
ATOM 715 O O . ALA A 1 102 ? 24.581 18.627 99.550 1.00 55.48 92 ALA A O 1
ATOM 717 N N . LEU A 1 103 ? 24.717 17.278 101.365 1.00 55.72 93 LEU A N 1
ATOM 718 C CA . LEU A 1 103 ? 23.278 17.067 101.499 1.00 55.18 93 LEU A CA 1
ATOM 719 C C . LEU A 1 103 ? 22.522 18.379 101.695 1.00 55.37 93 LEU A C 1
ATOM 720 O O . LEU A 1 103 ? 21.534 18.634 101.002 1.00 55.06 93 LEU A O 1
ATOM 725 N N . ALA A 1 104 ? 22.997 19.204 102.632 1.00 55.37 94 ALA A N 1
ATOM 726 C CA . ALA A 1 104 ? 22.368 20.494 102.926 1.00 55.21 94 ALA A CA 1
ATOM 727 C C . ALA A 1 104 ? 22.310 21.370 101.678 1.00 55.12 94 ALA A C 1
ATOM 728 O O . ALA A 1 104 ? 21.251 21.905 101.343 1.00 55.66 94 ALA A O 1
ATOM 730 N N . ALA A 1 105 ? 23.442 21.493 100.989 1.00 54.93 95 ALA A N 1
ATOM 731 C CA . ALA A 1 105 ? 23.510 22.202 99.710 1.00 54.96 95 ALA A CA 1
ATOM 732 C C . ALA A 1 105 ? 22.528 21.632 98.674 1.00 55.10 95 ALA A C 1
ATOM 733 O O . ALA A 1 105 ? 21.840 22.386 97.969 1.00 54.93 95 ALA A O 1
ATOM 735 N N . PHE A 1 106 ? 22.470 20.303 98.594 1.00 55.03 96 PHE A N 1
ATOM 736 C CA . PHE A 1 106 ? 21.595 19.629 97.655 1.00 54.85 96 PHE A CA 1
ATOM 737 C C . PHE A 1 106 ? 20.132 19.963 97.938 1.00 55.74 96 PHE A C 1
ATOM 738 O O . PHE A 1 106 ? 19.385 20.324 97.024 1.00 56.03 96 PHE A O 1
ATOM 746 N N . LEU A 1 107 ? 19.735 19.853 99.205 1.00 56.20 97 LEU A N 1
ATOM 747 C CA . LEU A 1 107 ? 18.344 20.068 99.599 1.00 56.77 97 LEU A CA 1
ATOM 748 C C . LEU A 1 107 ? 17.856 21.512 99.397 1.00 57.48 97 LEU A C 1
ATOM 749 O O . LEU A 1 107 ? 16.652 21.748 99.284 1.00 57.43 97 LEU A O 1
ATOM 754 N N . GLN A 1 108 ? 18.788 22.460 99.323 1.00 58.10 98 GLN A N 1
ATOM 755 C CA . GLN A 1 108 ? 18.450 23.870 99.092 1.00 58.97 98 GLN A CA 1
ATOM 756 C C . GLN A 1 108 ? 18.069 24.150 97.637 1.00 59.77 98 GLN A C 1
ATOM 757 O O . GLN A 1 108 ? 17.817 25.304 97.266 1.00 59.71 98 GLN A O 1
ATOM 763 N N . VAL A 1 109 ? 18.013 23.102 96.816 1.00 60.75 99 VAL A N 1
ATOM 764 C CA . VAL A 1 109 ? 17.710 23.277 95.395 1.00 61.69 99 VAL A CA 1
ATOM 765 C C . VAL A 1 109 ? 16.246 23.026 95.058 1.00 62.22 99 VAL A C 1
ATOM 766 O O . VAL A 1 109 ? 15.799 21.882 94.940 1.00 61.99 99 VAL A O 1
ATOM 770 N N . LYS A 1 110 ? 15.514 24.122 94.902 1.00 63.41 100 LYS A N 1
ATOM 771 C CA . LYS A 1 110 ? 14.132 24.096 94.426 1.00 64.44 100 LYS A CA 1
ATOM 772 C C . LYS A 1 110 ? 14.074 23.730 92.941 1.00 64.69 100 LYS A C 1
ATOM 773 O O . LYS A 1 110 ? 15.081 23.828 92.226 1.00 64.70 100 LYS A O 1
ATOM 779 N N . GLY A 1 111 ? 12.897 23.307 92.487 1.00 64.83 101 GLY A N 1
ATOM 780 C CA . GLY A 1 111 ? 12.714 22.862 91.108 1.00 65.26 101 GLY A CA 1
ATOM 781 C C . GLY A 1 111 ? 12.653 21.349 90.986 1.00 65.56 101 GLY A C 1
ATOM 782 O O . GLY A 1 111 ? 12.867 20.625 91.967 1.00 65.78 101 GLY A O 1
ATOM 783 N N . ASP A 1 112 ? 12.361 20.876 89.773 1.00 65.56 102 ASP A N 1
ATOM 784 C CA . ASP A 1 112 ? 12.225 19.445 89.483 1.00 65.32 102 ASP A CA 1
ATOM 785 C C . ASP A 1 112 ? 13.546 18.697 89.681 1.00 64.82 102 ASP A C 1
ATOM 786 O O . ASP A 1 112 ? 14.303 18.481 88.729 1.00 64.92 102 ASP A O 1
ATOM 791 N N . VAL A 1 113 ? 13.815 18.318 90.928 1.00 64.17 103 VAL A N 1
ATOM 792 C CA . VAL A 1 113 ? 15.061 17.632 91.286 1.00 63.67 103 VAL A CA 1
ATOM 793 C C . VAL A 1 113 ? 14.867 16.112 91.341 1.00 62.96 103 VAL A C 1
ATOM 794 O O . VAL A 1 113 ? 14.120 15.602 92.185 1.00 63.15 103 VAL A O 1
ATOM 798 N N . LYS A 1 114 ? 15.527 15.398 90.429 1.00 61.79 104 LYS A N 1
ATOM 799 C CA . LYS A 1 114 ? 15.354 13.945 90.307 1.00 60.75 104 LYS A CA 1
ATOM 800 C C . LYS A 1 114 ? 16.674 13.188 90.191 1.00 59.79 104 LYS A C 1
ATOM 801 O O . LYS A 1 114 ? 16.782 12.041 90.632 1.00 59.46 104 LYS A O 1
ATOM 807 N N . THR A 1 115 ? 17.672 13.830 89.597 1.00 58.86 105 THR A N 1
ATOM 808 C CA . THR A 1 115 ? 18.976 13.202 89.418 1.00 58.48 105 THR A CA 1
ATOM 809 C C . THR A 1 115 ? 20.082 14.096 89.983 1.00 58.04 105 THR A C 1
ATOM 810 O O . THR A 1 115 ? 19.848 15.278 90.249 1.00 58.01 105 THR A O 1
ATOM 814 N N . PHE A 1 116 ? 21.273 13.532 90.187 1.00 57.32 106 PHE A N 1
ATOM 815 C CA . PHE A 1 116 ? 22.433 14.338 90.590 1.00 57.02 106 PHE A CA 1
ATOM 816 C C . PHE A 1 116 ? 23.788 13.792 90.123 1.00 56.71 106 PHE A C 1
ATOM 817 O O . PHE A 1 116 ? 23.860 12.769 89.445 1.00 56.70 106 PHE A O 1
ATOM 825 N N . LYS A 1 117 ? 24.843 14.521 90.477 1.00 56.52 107 LYS A N 1
ATOM 826 C CA . LYS A 1 117 ? 26.229 14.180 90.161 1.00 56.36 107 LYS A CA 1
ATOM 827 C C . LYS A 1 117 ? 27.131 14.809 91.222 1.00 56.33 107 LYS A C 1
ATOM 828 O O . LYS A 1 117 ? 26.794 15.848 91.802 1.00 56.42 107 LYS A O 1
ATOM 834 N N . ILE A 1 118 ? 28.271 14.179 91.484 1.00 55.88 108 ILE A N 1
ATOM 835 C CA . ILE A 1 118 ? 29.257 14.772 92.372 1.00 55.79 108 ILE A CA 1
ATOM 836 C C . ILE A 1 118 ? 30.582 15.024 91.645 1.00 55.57 108 ILE A C 1
ATOM 837 O O . ILE A 1 118 ? 31.073 14.166 90.910 1.00 55.56 108 ILE A O 1
ATOM 842 N N . THR A 1 119 ? 31.116 16.231 91.830 1.00 55.07 109 THR A N 1
ATOM 843 C CA . THR A 1 119 ? 32.400 16.636 91.268 1.00 54.71 109 THR A CA 1
ATOM 844 C C . THR A 1 119 ? 33.285 17.189 92.380 1.00 54.53 109 THR A C 1
ATOM 845 O O . THR A 1 119 ? 32.845 18.011 93.188 1.00 54.34 109 THR A O 1
ATOM 849 N N . VAL A 1 120 ? 34.534 16.734 92.417 1.00 54.42 110 VAL A N 1
ATOM 850 C CA . VAL A 1 120 ? 35.443 17.102 93.497 1.00 54.35 110 VAL A CA 1
ATOM 851 C C . VAL A 1 120 ? 36.727 17.769 93.000 1.00 54.24 110 VAL A C 1
ATOM 852 O O . VAL A 1 120 ? 37.536 17.150 92.306 1.00 54.18 110 VAL A O 1
ATOM 856 N N . HIS A 1 121 ? 36.903 19.038 93.359 1.00 54.16 111 HIS A N 1
ATOM 857 C CA . HIS A 1 121 ? 38.192 19.700 93.190 1.00 54.43 111 HIS A CA 1
ATOM 858 C C . HIS A 1 121 ? 38.971 19.620 94.505 1.00 53.52 111 HIS A C 1
ATOM 859 O O . HIS A 1 121 ? 38.482 20.013 95.568 1.00 53.31 111 HIS A O 1
ATOM 866 N N . ARG A 1 122 ? 40.185 19.099 94.420 1.00 52.77 112 ARG A N 1
ATOM 867 C CA . ARG A 1 122 ? 40.978 18.820 95.594 1.00 52.39 112 ARG A CA 1
ATOM 868 C C . ARG A 1 122 ? 42.162 19.795 95.666 1.00 52.36 112 ARG A C 1
ATOM 869 O O . ARG A 1 122 ? 43.278 19.456 95.262 1.00 52.17 112 ARG A O 1
ATOM 877 N N . SER A 1 123 ? 41.924 21.006 96.167 1.00 51.63 113 SER A N 1
ATOM 878 C CA . SER A 1 123 ? 43.017 21.973 96.300 1.00 51.06 113 SER A CA 1
ATOM 879 C C . SER A 1 123 ? 43.923 21.660 97.503 1.00 50.07 113 SER A C 1
ATOM 880 O O . SER A 1 123 ? 45.136 21.889 97.440 1.00 50.75 113 SER A O 1
ATOM 883 N N . TYR A 1 124 ? 43.341 21.126 98.578 1.00 48.35 114 TYR A N 1
ATOM 884 C CA . TYR A 1 124 ? 44.121 20.602 99.706 1.00 47.12 114 TYR A CA 1
ATOM 885 C C . TYR A 1 124 ? 44.711 19.231 99.353 1.00 46.50 114 TYR A C 1
ATOM 886 O O . TYR A 1 124 ? 44.043 18.201 99.459 1.00 45.85 114 TYR A O 1
ATOM 895 N N . LYS A 1 125 ? 45.970 19.238 98.928 1.00 46.39 115 LYS A N 1
ATOM 896 C CA . LYS A 1 125 ? 46.630 18.043 98.416 1.00 46.46 115 LYS A CA 1
ATOM 897 C C . LYS A 1 125 ? 46.825 16.958 99.475 1.00 46.76 115 LYS A C 1
ATOM 898 O O . LYS A 1 125 ? 46.731 15.771 99.169 1.00 46.55 115 LYS A O 1
ATOM 904 N N . HIS A 1 126 ? 47.083 17.368 100.716 1.00 47.40 116 HIS A N 1
ATOM 905 C CA . HIS A 1 126 ? 47.284 16.423 101.825 1.00 47.92 116 HIS A CA 1
ATOM 906 C C . HIS A 1 126 ? 45.989 15.919 102.490 1.00 48.80 116 HIS A C 1
ATOM 907 O O . HIS A 1 126 ? 46.029 15.411 103.614 1.00 48.80 116 HIS A O 1
ATOM 914 N N . PHE A 1 127 ? 44.851 16.059 101.811 1.00 49.87 117 PHE A N 1
ATOM 915 C CA . PHE A 1 127 ? 43.602 15.495 102.314 1.00 51.04 117 PHE A CA 1
ATOM 916 C C . PHE A 1 127 ? 43.728 13.973 102.333 1.00 52.27 117 PHE A C 1
ATOM 917 O O . PHE A 1 127 ? 44.200 13.388 101.360 1.00 52.16 117 PHE A O 1
ATOM 925 N N . PRO A 1 128 ? 43.339 13.332 103.454 1.00 53.88 118 PRO A N 1
ATOM 926 C CA . PRO A 1 128 ? 43.568 11.886 103.636 1.00 55.55 118 PRO A CA 1
ATOM 927 C C . PRO A 1 128 ? 43.014 10.968 102.535 1.00 57.01 118 PRO A C 1
ATOM 928 O O . PRO A 1 128 ? 43.671 9.992 102.182 1.00 57.22 118 PRO A O 1
ATOM 932 N N . MET A 1 129 ? 41.837 11.280 101.996 1.00 58.87 119 MET A N 1
ATOM 933 C CA . MET A 1 129 ? 41.195 10.423 100.991 1.00 60.94 119 MET A CA 1
ATOM 934 C C . MET A 1 129 ? 41.424 10.926 99.568 1.00 61.04 119 MET A C 1
ATOM 935 O O . MET A 1 129 ? 41.675 12.115 99.349 1.00 61.03 119 MET A O 1
ATOM 940 N N . ARG A 1 130 ? 41.314 10.012 98.607 1.00 61.74 120 ARG A N 1
ATOM 941 C CA . ARG A 1 130 ? 41.429 10.350 97.192 1.00 62.24 120 ARG A CA 1
ATOM 942 C C . ARG A 1 130 ? 40.045 10.650 96.618 1.00 62.51 120 ARG A C 1
ATOM 943 O O . ARG A 1 130 ? 39.040 10.117 97.097 1.00 62.26 120 ARG A O 1
ATOM 951 N N . THR A 1 131 ? 40.010 11.516 95.603 1.00 63.06 121 THR A N 1
ATOM 952 C CA . THR A 1 131 ? 38.791 11.847 94.856 1.00 63.22 121 THR A CA 1
ATOM 953 C C . THR A 1 131 ? 38.047 10.586 94.418 1.00 63.25 121 THR A C 1
ATOM 954 O O . THR A 1 131 ? 36.833 10.486 94.600 1.00 63.22 121 THR A O 1
ATOM 958 N N . MET A 1 132 ? 38.786 9.629 93.856 1.00 63.43 122 MET A N 1
ATOM 959 C CA . MET A 1 132 ? 38.238 8.326 93.479 1.00 63.74 122 MET A CA 1
ATOM 960 C C . MET A 1 132 ? 37.312 7.768 94.566 1.00 63.47 122 MET A C 1
ATOM 961 O O . MET A 1 132 ? 36.208 7.311 94.268 1.00 63.38 122 MET A O 1
ATOM 966 N N . GLU A 1 133 ? 37.762 7.842 95.819 1.00 63.41 123 GLU A N 1
ATOM 967 C CA . GLU A 1 133 ? 37.038 7.279 96.966 1.00 63.30 123 GLU A CA 1
ATOM 968 C C . GLU A 1 133 ? 35.943 8.201 97.509 1.00 63.27 123 GLU A C 1
ATOM 969 O O . GLU A 1 133 ? 34.894 7.728 97.960 1.00 63.04 123 GLU A O 1
ATOM 975 N N . LEU A 1 134 ? 36.199 9.510 97.464 1.00 63.10 124 LEU A N 1
ATOM 976 C CA . LEU A 1 134 ? 35.257 10.527 97.940 1.00 62.85 124 LEU A CA 1
ATOM 977 C C . LEU A 1 134 ? 33.935 10.507 97.185 1.00 62.63 124 LEU A C 1
ATOM 978 O O . LEU A 1 134 ? 32.875 10.698 97.786 1.00 63.16 124 LEU A O 1
ATOM 983 N N . LEU A 1 135 ? 34.002 10.272 95.875 1.00 61.92 125 LEU A N 1
ATOM 984 C CA . LEU A 1 135 ? 32.810 10.238 95.019 1.00 61.09 125 LEU A CA 1
ATOM 985 C C . LEU A 1 135 ? 31.701 9.309 95.553 1.00 60.59 125 LEU A C 1
ATOM 986 O O . LEU A 1 135 ? 30.626 9.795 95.915 1.00 60.02 125 LEU A O 1
ATOM 991 N N . PRO A 1 136 ? 31.960 7.983 95.629 1.00 60.28 126 PRO A N 1
ATOM 992 C CA . PRO A 1 136 ? 30.898 7.087 96.100 1.00 60.02 126 PRO A CA 1
ATOM 993 C C . PRO A 1 136 ? 30.384 7.418 97.511 1.00 59.85 126 PRO A C 1
ATOM 994 O O . PRO A 1 136 ? 29.190 7.249 97.780 1.00 59.70 126 PRO A O 1
ATOM 998 N N . GLU A 1 137 ? 31.275 7.901 98.381 1.00 59.49 127 GLU A N 1
ATOM 999 C CA . GLU A 1 137 ? 30.926 8.273 99.759 1.00 59.30 127 GLU A CA 1
ATOM 1000 C C . GLU A 1 137 ? 29.861 9.378 99.831 1.00 58.75 127 GLU A C 1
ATOM 1001 O O . GLU A 1 137 ? 28.785 9.177 100.402 1.00 58.79 127 GLU A O 1
ATOM 1007 N N . ILE A 1 138 ? 30.167 10.535 99.249 1.00 58.05 128 ILE A N 1
ATOM 1008 C CA . ILE A 1 138 ? 29.243 11.675 99.223 1.00 57.43 128 ILE A CA 1
ATOM 1009 C C . ILE A 1 138 ? 27.928 11.316 98.506 1.00 57.12 128 ILE A C 1
ATOM 1010 O O . ILE A 1 138 ? 26.844 11.696 98.961 1.00 57.47 128 ILE A O 1
ATOM 1015 N N . GLY A 1 139 ? 28.029 10.575 97.401 1.00 56.27 129 GLY A N 1
ATOM 1016 C CA . GLY A 1 139 ? 26.855 10.113 96.662 1.00 55.30 129 GLY A CA 1
ATOM 1017 C C . GLY A 1 139 ? 25.975 9.219 97.512 1.00 54.86 129 GLY A C 1
ATOM 1018 O O . GLY A 1 139 ? 24.760 9.401 97.566 1.00 53.98 129 GLY A O 1
ATOM 1019 N N . GLY A 1 140 ? 26.609 8.257 98.181 1.00 54.81 130 GLY A N 1
ATOM 1020 C CA . GLY A 1 140 ? 25.922 7.324 99.065 1.00 54.44 130 GLY A CA 1
ATOM 1021 C C . GLY A 1 140 ? 25.159 8.015 100.179 1.00 54.36 130 GLY A C 1
ATOM 1022 O O . GLY A 1 140 ? 24.050 7.600 100.519 1.00 54.71 130 GLY A O 1
ATOM 1023 N N . HIS A 1 141 ? 25.748 9.072 100.740 1.00 54.11 131 HIS A N 1
ATOM 1024 C CA . HIS A 1 141 ? 25.131 9.821 101.839 1.00 53.97 131 HIS A CA 1
ATOM 1025 C C . HIS A 1 141 ? 23.871 10.584 101.406 1.00 53.88 131 HIS A C 1
ATOM 1026 O O . HIS A 1 141 ? 22.871 10.621 102.135 1.00 54.02 131 HIS A O 1
ATOM 1033 N N . ILE A 1 142 ? 23.928 11.192 100.226 1.00 53.58 132 ILE A N 1
ATOM 1034 C CA . ILE A 1 142 ? 22.768 11.859 99.637 1.00 52.88 132 ILE A CA 1
ATOM 1035 C C . ILE A 1 142 ? 21.710 10.832 99.219 1.00 52.62 132 ILE A C 1
ATOM 1036 O O . ILE A 1 142 ? 20.522 11.064 99.421 1.00 52.90 132 ILE A O 1
ATOM 1041 N N . LEU A 1 143 ? 22.148 9.692 98.679 1.00 52.32 133 LEU A N 1
ATOM 1042 C CA . LEU A 1 143 ? 21.243 8.592 98.290 1.00 52.12 133 LEU A CA 1
ATOM 1043 C C . LEU A 1 143 ? 20.410 8.038 99.452 1.00 51.74 133 LEU A C 1
ATOM 1044 O O . LEU A 1 143 ? 19.189 7.931 99.345 1.00 51.38 133 LEU A O 1
ATOM 1049 N N . GLU A 1 144 ? 21.066 7.694 100.558 1.00 51.36 134 GLU A N 1
ATOM 1050 C CA . GLU A 1 144 ? 20.354 7.148 101.709 1.00 51.37 134 GLU A CA 1
ATOM 1051 C C . GLU A 1 144 ? 19.626 8.209 102.561 1.00 51.08 134 GLU A C 1
ATOM 1052 O O . GLU A 1 144 ? 19.126 7.909 103.647 1.00 51.12 134 GLU A O 1
ATOM 1058 N N . ASN A 1 145 ? 19.554 9.441 102.060 1.00 50.71 135 ASN A N 1
ATOM 1059 C CA . ASN A 1 145 ? 18.896 10.537 102.780 1.00 50.02 135 ASN A CA 1
ATOM 1060 C C . ASN A 1 145 ? 17.900 11.325 101.935 1.00 49.84 135 ASN A C 1
ATOM 1061 O O . ASN A 1 145 ? 17.482 12.425 102.306 1.00 49.62 135 ASN A O 1
ATOM 1066 N N . THR A 1 146 ? 17.529 10.751 100.797 1.00 49.80 136 THR A N 1
ATOM 1067 C CA . THR A 1 146 ? 16.550 11.342 99.897 1.00 49.48 136 THR A CA 1
ATOM 1068 C C . THR A 1 146 ? 15.607 10.220 99.483 1.00 50.50 136 THR A C 1
ATOM 1069 O O . THR A 1 146 ? 15.831 9.063 99.858 1.00 50.03 136 THR A O 1
ATOM 1073 N N . GLU A 1 147 ? 14.564 10.544 98.717 1.00 51.84 137 GLU A N 1
ATOM 1074 C CA . GLU A 1 147 ? 13.559 9.538 98.363 1.00 53.47 137 GLU A CA 1
ATOM 1075 C C . GLU A 1 147 ? 13.649 8.960 96.941 1.00 54.27 137 GLU A C 1
ATOM 1076 O O . GLU A 1 147 ? 14.187 7.865 96.755 1.00 54.84 137 GLU A O 1
ATOM 1082 N N . ASP A 1 148 ? 13.136 9.677 95.947 1.00 54.89 138 ASP A N 1
ATOM 1083 C CA . ASP A 1 148 ? 13.092 9.138 94.585 1.00 55.46 138 ASP A CA 1
ATOM 1084 C C . ASP A 1 148 ? 14.188 9.764 93.714 1.00 55.85 138 ASP A C 1
ATOM 1085 O O . ASP A 1 148 ? 13.900 10.424 92.712 1.00 56.07 138 ASP A O 1
ATOM 1090 N N . ILE A 1 149 ? 15.445 9.549 94.104 1.00 56.26 139 ILE A N 1
ATOM 1091 C CA . ILE A 1 149 ? 16.587 10.245 93.487 1.00 56.69 139 ILE A CA 1
ATOM 1092 C C . ILE A 1 149 ? 17.793 9.329 93.207 1.00 56.96 139 ILE A C 1
ATOM 1093 O O . ILE A 1 149 ? 18.248 8.588 94.083 1.00 56.73 139 ILE A O 1
ATOM 1098 N N . THR A 1 150 ? 18.297 9.406 91.975 1.00 57.53 140 THR A N 1
ATOM 1099 C CA . THR A 1 150 ? 19.437 8.605 91.519 1.00 58.10 140 THR A CA 1
ATOM 1100 C C . THR A 1 150 ? 20.556 9.508 90.999 1.00 58.53 140 THR A C 1
ATOM 1101 O O . THR A 1 150 ? 20.404 10.728 90.958 1.00 58.48 140 THR A O 1
ATOM 1105 N N . VAL A 1 151 ? 21.675 8.902 90.605 1.00 59.18 141 VAL A N 1
ATOM 1106 C CA . VAL A 1 151 ? 22.795 9.632 90.002 1.00 59.71 141 VAL A CA 1
ATOM 1107 C C . VAL A 1 151 ? 22.839 9.501 88.476 1.00 60.10 141 VAL A C 1
ATOM 1108 O O . VAL A 1 151 ? 22.588 8.425 87.935 1.00 60.25 141 VAL A O 1
ATOM 1112 N N . ASP A 1 152 ? 23.148 10.606 87.799 1.00 60.58 142 ASP A N 1
ATOM 1113 C CA . ASP A 1 152 ? 23.517 10.597 86.377 1.00 60.89 142 ASP A CA 1
ATOM 1114 C C . ASP A 1 152 ? 24.856 11.298 86.184 1.00 60.79 142 ASP A C 1
ATOM 1115 O O . ASP A 1 152 ? 25.049 12.421 86.656 1.00 60.90 142 ASP A O 1
ATOM 1120 N N . VAL A 1 153 ? 25.780 10.629 85.503 1.00 60.61 143 VAL A N 1
ATOM 1121 C CA . VAL A 1 153 ? 27.081 11.222 85.197 1.00 60.48 143 VAL A CA 1
ATOM 1122 C C . VAL A 1 153 ? 26.992 12.036 83.904 1.00 60.22 143 VAL A C 1
ATOM 1123 O O . VAL A 1 153 ? 27.789 12.948 83.676 1.00 60.26 143 VAL A O 1
ATOM 1127 N N . HIS A 1 154 ? 25.999 11.718 83.078 1.00 60.03 144 HIS A N 1
ATOM 1128 C CA . HIS A 1 154 ? 25.833 12.374 81.784 1.00 59.95 144 HIS A CA 1
ATOM 1129 C C . HIS A 1 154 ? 24.796 13.502 81.769 1.00 59.58 144 HIS A C 1
ATOM 1130 O O . HIS A 1 154 ? 25.046 14.561 81.190 1.00 59.68 144 HIS A O 1
ATOM 1137 N N . ASN A 1 155 ? 23.646 13.283 82.402 1.00 59.08 145 ASN A N 1
ATOM 1138 C CA . ASN A 1 155 ? 22.568 14.276 82.376 1.00 58.68 145 ASN A CA 1
ATOM 1139 C C . ASN A 1 155 ? 22.023 14.645 83.761 1.00 58.46 145 ASN A C 1
ATOM 1140 O O . ASN A 1 155 ? 20.840 14.418 84.041 1.00 58.50 145 ASN A O 1
ATOM 1145 N N . PRO A 1 156 ? 22.875 15.239 84.623 1.00 58.12 146 PRO A N 1
ATOM 1146 C CA . PRO A 1 156 ? 22.468 15.472 86.009 1.00 57.95 146 PRO A CA 1
ATOM 1147 C C . PRO A 1 156 ? 21.612 16.727 86.175 1.00 57.71 146 PRO A C 1
ATOM 1148 O O . PRO A 1 156 ? 21.892 17.756 85.551 1.00 57.26 146 PRO A O 1
ATOM 1152 N N . ASP A 1 157 ? 20.572 16.627 87.002 1.00 57.58 147 ASP A N 1
ATOM 1153 C CA . ASP A 1 157 ? 19.762 17.784 87.371 1.00 57.72 147 ASP A CA 1
ATOM 1154 C C . ASP A 1 157 ? 20.575 18.727 88.253 1.00 57.87 147 ASP A C 1
ATOM 1155 O O . ASP A 1 157 ? 20.695 19.917 87.962 1.00 57.91 147 ASP A O 1
ATOM 1160 N N . VAL A 1 158 ? 21.136 18.180 89.329 1.00 57.90 148 VAL A N 1
ATOM 1161 C CA . VAL A 1 158 ? 21.921 18.962 90.275 1.00 57.89 148 VAL A CA 1
ATOM 1162 C C . VAL A 1 158 ? 23.359 18.487 90.270 1.00 57.88 148 VAL A C 1
ATOM 1163 O O . VAL A 1 158 ? 23.637 17.315 90.533 1.00 58.04 148 VAL A O 1
ATOM 1167 N N . ASN A 1 159 ? 24.273 19.397 89.957 1.00 57.65 149 ASN A N 1
ATOM 1168 C CA . ASN A 1 159 ? 25.681 19.110 90.135 1.00 57.60 149 ASN A CA 1
ATOM 1169 C C . ASN A 1 159 ? 26.107 19.522 91.537 1.00 57.29 149 ASN A C 1
ATOM 1170 O O . ASN A 1 159 ? 25.909 20.673 91.939 1.00 57.78 149 ASN A O 1
ATOM 1175 N N . VAL A 1 160 ? 26.660 18.575 92.286 1.00 56.68 150 VAL A N 1
ATOM 1176 C CA . VAL A 1 160 ? 27.156 18.858 93.631 1.00 56.11 150 VAL A CA 1
ATOM 1177 C C . VAL A 1 160 ? 28.681 18.949 93.579 1.00 56.14 150 VAL A C 1
ATOM 1178 O O . VAL A 1 160 ? 29.374 17.939 93.429 1.00 55.86 150 VAL A O 1
ATOM 1182 N N . ARG A 1 161 ? 29.187 20.174 93.688 1.00 56.00 151 ARG A N 1
ATOM 1183 C CA . ARG A 1 161 ? 30.609 20.443 93.528 1.00 56.37 151 ARG A CA 1
ATOM 1184 C C . ARG A 1 161 ? 31.268 20.639 94.873 1.00 55.85 151 ARG A C 1
ATOM 1185 O O . ARG A 1 161 ? 30.847 21.473 95.676 1.00 56.14 151 ARG A O 1
ATOM 1193 N N . VAL A 1 162 ? 32.307 19.856 95.119 1.00 55.46 152 VAL A N 1
ATOM 1194 C CA . VAL A 1 162 ? 32.978 19.886 96.398 1.00 55.23 152 VAL A CA 1
ATOM 1195 C C . VAL A 1 162 ? 34.378 20.447 96.226 1.00 55.67 152 VAL A C 1
ATOM 1196 O O . VAL A 1 162 ? 35.215 19.847 95.552 1.00 55.64 152 VAL A O 1
ATOM 1200 N N . GLU A 1 163 ? 34.618 21.615 96.814 1.00 56.14 153 GLU A N 1
ATOM 1201 C CA . GLU A 1 163 ? 35.956 22.199 96.834 1.00 56.87 153 GLU A CA 1
ATOM 1202 C C . GLU A 1 163 ? 36.608 21.882 98.187 1.00 56.89 153 GLU A C 1
ATOM 1203 O O . GLU A 1 163 ? 36.156 22.358 99.231 1.00 56.69 153 GLU A O 1
ATOM 1209 N N . ILE A 1 164 ? 37.658 21.065 98.163 1.00 56.77 154 ILE A N 1
ATOM 1210 C CA . ILE A 1 164 ? 38.313 20.650 99.400 1.00 57.35 154 ILE A CA 1
ATOM 1211 C C . ILE A 1 164 ? 39.600 21.430 99.675 1.00 57.70 154 ILE A C 1
ATOM 1212 O O . ILE A 1 164 ? 40.580 21.348 98.924 1.00 57.62 154 ILE A O 1
ATOM 1217 N N . ARG A 1 165 ? 39.553 22.214 100.750 1.00 58.21 155 ARG A N 1
ATOM 1218 C CA . ARG A 1 165 ? 40.670 23.045 101.196 1.00 58.62 155 ARG A CA 1
ATOM 1219 C C . ARG A 1 165 ? 41.056 22.607 102.604 1.00 58.21 155 ARG A C 1
ATOM 1220 O O . ARG A 1 165 ? 40.331 21.839 103.231 1.00 58.80 155 ARG A O 1
ATOM 1228 N N . SER A 1 166 ? 42.193 23.076 103.104 1.00 58.23 156 SER A N 1
ATOM 1229 C CA . SER A 1 166 ? 42.598 22.744 104.473 1.00 58.34 156 SER A CA 1
ATOM 1230 C C . SER A 1 166 ? 41.714 23.476 105.478 1.00 58.40 156 SER A C 1
ATOM 1231 O O . SER A 1 166 ? 41.351 24.639 105.269 1.00 58.08 156 SER A O 1
ATOM 1234 N N . GLY A 1 167 ? 41.363 22.786 106.560 1.00 58.64 157 GLY A N 1
ATOM 1235 C CA . GLY A 1 167 ? 40.472 23.344 107.573 1.00 58.89 157 GLY A CA 1
ATOM 1236 C C . GLY A 1 167 ? 39.019 23.353 107.134 1.00 59.02 157 GLY A C 1
ATOM 1237 O O . GLY A 1 167 ? 38.191 22.634 107.698 1.00 58.74 157 GLY A O 1
ATOM 1238 N N . TYR A 1 168 ? 38.711 24.161 106.122 1.00 59.45 158 TYR A N 1
ATOM 1239 C CA . TYR A 1 168 ? 37.331 24.315 105.656 1.00 59.87 158 TYR A CA 1
ATOM 1240 C C . TYR A 1 168 ? 37.143 24.025 104.169 1.00 59.76 158 TYR A C 1
ATOM 1241 O O . TYR A 1 168 ? 38.022 24.301 103.354 1.00 59.25 158 TYR A O 1
ATOM 1250 N N . SER A 1 169 ? 35.982 23.460 103.838 1.00 59.96 159 SER A N 1
ATOM 1251 C CA . SER A 1 169 ? 35.649 23.068 102.468 1.00 59.77 159 SER A CA 1
ATOM 1252 C C . SER A 1 169 ? 34.280 23.598 102.037 1.00 59.64 159 SER A C 1
ATOM 1253 O O . SER A 1 169 ? 33.358 23.697 102.847 1.00 60.29 159 SER A O 1
ATOM 1256 N N . TYR A 1 170 ? 34.152 23.926 100.756 1.00 59.38 160 TYR A N 1
ATOM 1257 C CA . TYR A 1 170 ? 32.895 24.459 100.217 1.00 59.21 160 TYR A CA 1
ATOM 1258 C C . TYR A 1 170 ? 32.138 23.470 99.332 1.00 58.70 160 TYR A C 1
ATOM 1259 O O . TYR A 1 170 ? 32.726 22.777 98.495 1.00 58.24 160 TYR A O 1
ATOM 1268 N N . ILE A 1 171 ? 30.826 23.415 99.537 1.00 58.66 161 ILE A N 1
ATOM 1269 C CA . ILE A 1 171 ? 29.933 22.644 98.678 1.00 58.88 161 ILE A CA 1
ATOM 1270 C C . ILE A 1 171 ? 28.910 23.593 98.070 1.00 59.31 161 ILE A C 1
ATOM 1271 O O . ILE A 1 171 ? 28.424 24.501 98.744 1.00 59.32 161 ILE A O 1
ATOM 1276 N N . MET A 1 172 ? 28.592 23.381 96.796 1.00 59.97 162 MET A N 1
ATOM 1277 C CA . MET A 1 172 ? 27.634 24.228 96.082 1.00 60.60 162 MET A CA 1
ATOM 1278 C C . MET A 1 172 ? 26.912 23.499 94.950 1.00 60.09 162 MET A C 1
ATOM 1279 O O . MET A 1 172 ? 27.476 22.609 94.317 1.00 59.72 162 MET A O 1
ATOM 1284 N N . CYS A 1 173 ? 25.668 23.900 94.697 1.00 60.30 163 CYS A N 1
ATOM 1285 C CA . CYS A 1 173 ? 24.841 23.294 93.652 1.00 60.90 163 CYS A CA 1
ATOM 1286 C C . CYS A 1 173 ? 24.127 24.340 92.806 1.00 60.58 163 CYS A C 1
ATOM 1287 O O . CYS A 1 173 ? 23.507 24.021 91.784 1.00 60.30 163 CYS A O 1
ATOM 1290 N N . ASP A 1 174 ? 24.226 25.589 93.242 1.00 60.55 164 ASP A N 1
ATOM 1291 C CA . ASP A 1 174 ? 23.382 26.657 92.741 1.00 60.20 164 ASP A CA 1
ATOM 1292 C C . ASP A 1 174 ? 24.212 27.783 92.134 1.00 59.35 164 ASP A C 1
ATOM 1293 O O . ASP A 1 174 ? 24.542 28.747 92.825 1.00 59.44 164 ASP A O 1
ATOM 1298 N N . GLU A 1 175 ? 24.541 27.655 90.846 1.00 58.75 165 GLU A N 1
ATOM 1299 C CA . GLU A 1 175 ? 25.353 28.653 90.130 1.00 58.44 165 GLU A CA 1
ATOM 1300 C C . GLU A 1 175 ? 24.512 29.659 89.337 1.00 58.07 165 GLU A C 1
ATOM 1301 O O . GLU A 1 175 ? 23.830 29.301 88.371 1.00 57.79 165 GLU A O 1
ATOM 1307 N N . ARG A 1 176 ? 24.593 30.919 89.753 1.00 57.56 166 ARG A N 1
ATOM 1308 C CA . ARG A 1 176 ? 23.845 32.005 89.144 1.00 57.15 166 ARG A CA 1
ATOM 1309 C C . ARG A 1 176 ? 24.747 32.938 88.353 1.00 56.85 166 ARG A C 1
ATOM 1310 O O . ARG A 1 176 ? 25.878 33.202 88.749 1.00 56.99 166 ARG A O 1
ATOM 1318 N N . MET A 1 177 ? 24.237 33.443 87.238 1.00 56.60 167 MET A N 1
ATOM 1319 C CA . MET A 1 177 ? 24.975 34.405 86.439 1.00 56.56 167 MET A CA 1
ATOM 1320 C C . MET A 1 177 ? 24.913 35.752 87.118 1.00 55.98 167 MET A C 1
ATOM 1321 O O . MET A 1 177 ? 23.915 36.076 87.754 1.00 56.35 167 MET A O 1
ATOM 1326 N N . GLY A 1 178 ? 25.997 36.513 87.017 1.00 55.21 168 GLY A N 1
ATOM 1327 C CA . GLY A 1 178 ? 26.021 37.898 87.479 1.00 54.53 168 GLY A CA 1
ATOM 1328 C C . GLY A 1 178 ? 25.816 38.857 86.314 1.00 54.35 168 GLY A C 1
ATOM 1329 O O . GLY A 1 178 ? 25.588 38.431 85.179 1.00 54.42 168 GLY A O 1
ATOM 1330 N N . A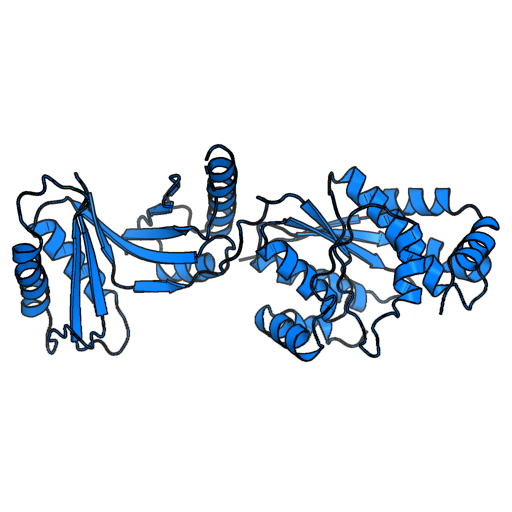LA A 1 179 ? 25.902 40.153 86.591 1.00 53.95 169 ALA A N 1
ATOM 1331 C CA . ALA A 1 179 ? 25.682 41.182 85.568 1.00 53.92 169 ALA A CA 1
ATOM 1332 C C . ALA A 1 179 ? 26.864 41.321 84.596 1.00 53.14 169 ALA A C 1
ATOM 1333 O O . ALA A 1 179 ? 26.712 41.858 83.502 1.00 52.92 169 ALA A O 1
ATOM 1335 N N . GLY A 1 180 ? 28.035 40.834 85.001 1.00 52.27 170 GLY A N 1
ATOM 1336 C CA . GLY A 1 180 ? 29.230 40.948 84.186 1.00 51.54 170 GLY A CA 1
ATOM 1337 C C . GLY A 1 180 ? 29.773 42.363 84.198 1.00 52.07 170 GLY A C 1
ATOM 1338 O O . GLY A 1 180 ? 29.551 43.121 85.153 1.00 52.91 170 GLY A O 1
ATOM 1339 N N . GLY A 1 181 ? 30.487 42.726 83.139 1.00 51.02 171 GLY A N 1
ATOM 1340 C CA . GLY A 1 181 ? 31.167 44.000 83.092 1.00 51.35 171 GLY A CA 1
ATOM 1341 C C . GLY A 1 181 ? 32.168 44.177 84.217 1.00 52.51 171 GLY A C 1
ATOM 1342 O O . GLY A 1 181 ? 32.704 43.202 84.750 1.00 52.71 171 GLY A O 1
ATOM 1343 N N . LEU A 1 182 ? 32.402 45.436 84.584 1.00 53.29 172 LEU A N 1
ATOM 1344 C CA . LEU A 1 182 ? 33.485 45.825 85.480 1.00 53.17 172 LEU A CA 1
ATOM 1345 C C . LEU A 1 182 ? 32.964 46.638 86.660 1.00 53.27 172 LEU A C 1
ATOM 1346 O O . LEU A 1 182 ? 32.038 47.421 86.491 1.00 54.01 172 LEU A O 1
ATOM 1351 N N . PRO A 1 183 ? 33.559 46.469 87.863 1.00 53.57 173 PRO A N 1
ATOM 1352 C CA . PRO A 1 183 ? 33.053 47.172 89.043 1.00 53.26 173 PRO A CA 1
ATOM 1353 C C . PRO A 1 183 ? 32.945 48.662 88.759 1.00 53.28 173 PRO A C 1
ATOM 1354 O O . PRO A 1 183 ? 33.917 49.264 88.327 1.00 52.52 173 PRO A O 1
ATOM 1358 N N . VAL A 1 184 ? 31.764 49.241 88.970 1.00 54.14 174 VAL A N 1
ATOM 1359 C CA . VAL A 1 184 ? 31.569 50.661 88.708 1.00 54.25 174 VAL A CA 1
ATOM 1360 C C . VAL A 1 184 ? 32.519 51.486 89.559 1.00 55.86 174 VAL A C 1
ATOM 1361 O O . VAL A 1 184 ? 32.455 51.443 90.786 1.00 55.83 174 VAL A O 1
ATOM 1365 N N . GLY A 1 185 ? 33.408 52.220 88.886 1.00 57.19 175 GLY A N 1
ATOM 1366 C CA . GLY A 1 185 ? 34.363 53.098 89.550 1.00 58.17 175 GLY A CA 1
ATOM 1367 C C . GLY A 1 185 ? 35.800 52.775 89.204 1.00 59.45 175 GLY A C 1
ATOM 1368 O O . GLY A 1 185 ? 36.667 53.662 89.184 1.00 60.57 175 GLY A O 1
ATOM 1369 N N . VAL A 1 186 ? 36.066 51.504 88.924 1.00 59.36 176 VAL A N 1
ATOM 1370 C CA . VAL A 1 186 ? 37.430 51.067 88.614 1.00 59.29 176 VAL A CA 1
ATOM 1371 C C . VAL A 1 186 ? 38.098 51.830 87.447 1.00 59.79 176 VAL A C 1
ATOM 1372 O O . VAL A 1 186 ? 39.298 52.083 87.489 1.00 61.44 176 VAL A O 1
ATOM 1376 N N . GLY A 1 187 ? 37.328 52.213 86.429 1.00 59.61 177 GLY A N 1
ATOM 1377 C CA . GLY A 1 187 ? 37.881 52.843 85.238 1.00 59.02 177 GLY A CA 1
ATOM 1378 C C . GLY A 1 187 ? 37.974 54.360 85.299 1.00 59.40 177 GLY A C 1
ATOM 1379 O O . GLY A 1 187 ? 38.577 54.992 84.425 1.00 60.06 177 GLY A O 1
ATOM 1380 N N . GLY A 1 188 ? 37.394 54.960 86.327 1.00 58.94 178 GLY A N 1
ATOM 1381 C CA . GLY A 1 188 ? 37.378 56.412 86.402 1.00 59.33 178 GLY A CA 1
ATOM 1382 C C . GLY A 1 188 ? 35.986 57.002 86.341 1.00 59.60 178 GLY A C 1
ATOM 1383 O O . GLY A 1 188 ? 34.998 56.354 86.709 1.00 60.64 178 GLY A O 1
ATOM 1384 N N . LYS A 1 189 ? 35.897 58.237 85.872 1.00 59.35 179 LYS A N 1
ATOM 1385 C CA . LYS A 1 189 ? 34.644 58.967 85.947 1.00 59.58 179 LYS A CA 1
ATOM 1386 C C . LYS A 1 189 ? 34.456 59.815 84.703 1.00 59.28 179 LYS A C 1
ATOM 1387 O O . LYS A 1 189 ? 35.397 60.478 84.240 1.00 61.17 179 LYS A O 1
ATOM 1393 N N . VAL A 1 190 ? 33.248 59.806 84.158 1.00 57.95 180 VAL A N 1
ATOM 1394 C CA . VAL A 1 190 ? 32.932 60.673 83.028 1.00 57.47 180 VAL A CA 1
ATOM 1395 C C . VAL A 1 190 ? 31.628 61.443 83.29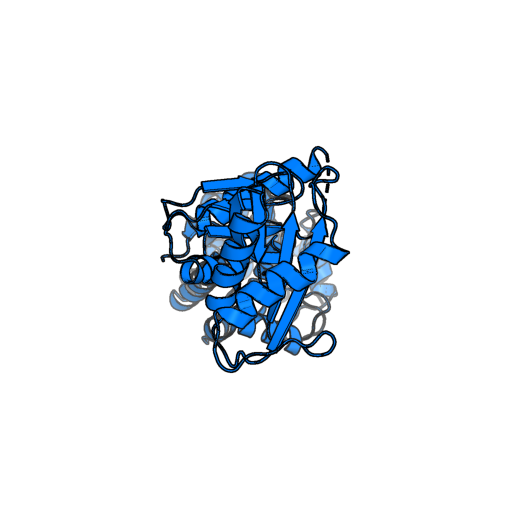8 1.00 57.87 180 VAL A C 1
ATOM 1396 O O . VAL A 1 190 ? 30.881 61.099 84.216 1.00 57.95 180 VAL A O 1
ATOM 1400 N N . MET A 1 191 ? 31.362 62.490 82.520 1.00 57.56 181 MET A N 1
ATOM 1401 C CA . MET A 1 191 ? 30.079 63.156 82.597 1.00 57.39 181 MET A CA 1
ATOM 1402 C C . MET A 1 191 ? 29.297 62.519 81.506 1.00 57.71 181 MET A C 1
ATOM 1403 O O . MET A 1 191 ? 29.835 62.307 80.423 1.00 59.28 181 MET A O 1
ATOM 1408 N N . VAL A 1 192 ? 28.051 62.155 81.785 1.00 57.57 182 VAL A N 1
ATOM 1409 C CA . VAL A 1 192 ? 27.169 61.685 80.726 1.00 57.48 182 VAL A CA 1
ATOM 1410 C C . VAL A 1 192 ? 26.110 62.732 80.436 1.00 57.27 182 VAL A C 1
ATOM 1411 O O . VAL A 1 192 ? 25.426 63.205 81.345 1.00 57.71 182 VAL A O 1
ATOM 1415 N N . LEU A 1 193 ? 25.994 63.114 79.170 1.00 57.10 183 LEU A N 1
ATOM 1416 C CA . LEU A 1 193 ? 24.952 64.051 78.777 1.00 56.94 183 LEU A CA 1
ATOM 1417 C C . LEU A 1 193 ? 23.618 63.327 78.669 1.00 57.31 183 LEU A C 1
ATOM 1418 O O . LEU A 1 193 ? 23.397 62.556 77.737 1.00 56.60 183 LEU A O 1
ATOM 1423 N N . LEU A 1 194 ? 22.737 63.585 79.638 1.00 57.73 184 LEU A N 1
ATOM 1424 C CA . LEU A 1 194 ? 21.448 62.893 79.738 1.00 58.40 184 LEU A CA 1
ATOM 1425 C C . LEU A 1 194 ? 20.268 63.742 79.261 1.00 58.71 184 LEU A C 1
ATOM 1426 O O . LEU A 1 194 ? 20.073 64.885 79.693 1.00 58.87 184 LEU A O 1
ATOM 1431 N N . SER A 1 195 ? 19.482 63.174 78.355 1.00 58.94 185 SER A N 1
ATOM 1432 C CA . SER A 1 195 ? 18.291 63.843 77.873 1.00 59.36 185 SER A CA 1
ATOM 1433 C C . SER A 1 195 ? 17.145 62.869 78.000 1.00 59.14 185 SER A C 1
ATOM 1434 O O . SER A 1 195 ? 17.343 61.723 78.402 1.00 59.32 185 SER A O 1
ATOM 1437 N N . GLY A 1 196 ? 15.948 63.318 77.652 1.00 58.91 186 GLY A N 1
ATOM 1438 C CA . GLY A 1 196 ? 14.749 62.503 77.836 1.00 58.74 186 GLY A CA 1
ATOM 1439 C C . GLY A 1 196 ? 14.490 61.399 76.823 1.00 58.46 186 GLY A C 1
ATOM 1440 O O . GLY A 1 196 ? 13.521 60.650 76.971 1.00 59.12 186 GLY A O 1
ATOM 1441 N N . GLY A 1 197 ? 15.330 61.291 75.792 1.00 57.61 187 GLY A N 1
ATOM 1442 C CA . GLY A 1 197 ? 15.129 60.274 74.752 1.00 56.05 187 GLY A CA 1
ATOM 1443 C C . GLY A 1 197 ? 15.525 58.870 75.192 1.00 55.64 187 GLY A C 1
ATOM 1444 O O . GLY A 1 197 ? 15.941 58.632 76.333 1.00 55.74 187 GLY A O 1
ATOM 1445 N N . ILE A 1 198 ? 15.391 57.929 74.279 1.00 55.18 188 ILE A N 1
ATOM 1446 C CA . ILE A 1 198 ? 15.673 56.536 74.565 1.00 55.20 188 ILE A CA 1
ATOM 1447 C C . ILE A 1 198 ? 17.197 56.316 74.712 1.00 56.20 188 ILE A C 1
ATOM 1448 O O . ILE A 1 198 ? 17.649 55.505 75.527 1.00 55.81 188 ILE A O 1
ATOM 1453 N N . ASP A 1 199 ? 17.976 57.070 73.937 1.00 56.77 189 ASP A N 1
ATOM 1454 C CA . ASP A 1 199 ? 19.392 56.794 73.764 1.00 57.54 189 ASP A CA 1
ATOM 1455 C C . ASP A 1 199 ? 20.245 57.070 74.975 1.00 57.50 189 ASP A C 1
ATOM 1456 O O . ASP A 1 199 ? 20.915 56.167 75.463 1.00 58.27 189 ASP A O 1
ATOM 1461 N N . SER A 1 200 ? 20.221 58.298 75.476 1.00 57.54 190 SER A N 1
ATOM 1462 C CA . SER A 1 200 ? 21.235 58.697 76.438 1.00 58.32 190 SER A CA 1
ATOM 1463 C C . SER A 1 200 ? 21.301 57.821 77.696 1.00 57.75 190 SER A C 1
ATOM 1464 O O . SER A 1 200 ? 22.404 57.496 78.133 1.00 57.21 190 SER A O 1
ATOM 1467 N N . PRO A 1 201 ? 20.141 57.433 78.277 1.00 57.08 191 PRO A N 1
ATOM 1468 C CA . PRO A 1 201 ? 20.233 56.520 79.420 1.00 57.38 191 PRO A CA 1
ATOM 1469 C C . PRO A 1 201 ? 20.934 55.201 79.078 1.00 57.80 191 PRO A C 1
ATOM 1470 O O . PRO A 1 201 ? 21.748 54.707 79.873 1.00 59.00 191 PRO A O 1
ATOM 1474 N N . VAL A 1 202 ? 20.666 54.654 77.899 1.00 56.95 192 VAL A N 1
ATOM 1475 C CA . VAL A 1 202 ? 21.346 53.435 77.473 1.00 56.60 192 VAL A CA 1
ATOM 1476 C C . VAL A 1 202 ? 22.877 53.630 77.440 1.00 56.76 192 VAL A C 1
ATOM 1477 O O . VAL A 1 202 ? 23.626 52.778 77.929 1.00 57.08 192 VAL A O 1
ATOM 1481 N N . ALA A 1 203 ? 23.320 54.752 76.868 1.00 55.81 193 ALA A N 1
ATOM 1482 C CA . ALA A 1 203 ? 24.729 55.104 76.815 1.00 55.38 193 ALA A CA 1
ATOM 1483 C C . ALA A 1 203 ? 25.323 55.240 78.219 1.00 55.77 193 ALA A C 1
ATOM 1484 O O . ALA A 1 203 ? 26.443 54.797 78.465 1.00 55.97 193 ALA A O 1
ATOM 1486 N N . ALA A 1 204 ? 24.579 55.851 79.135 1.00 55.76 194 ALA A N 1
ATOM 1487 C CA . ALA A 1 204 ? 25.028 55.943 80.518 1.00 56.78 194 ALA A CA 1
ATOM 1488 C C . ALA A 1 204 ? 25.239 54.533 81.088 1.00 56.76 194 ALA A C 1
ATOM 1489 O O . ALA A 1 204 ? 26.301 54.230 81.659 1.00 56.71 194 ALA A O 1
ATOM 1491 N N . TYR A 1 205 ? 24.238 53.677 80.896 1.00 56.09 195 TYR A N 1
ATOM 1492 C CA . TYR A 1 205 ? 24.300 52.290 81.355 1.00 56.26 195 TYR A CA 1
ATOM 1493 C C . TYR A 1 205 ? 25.514 51.537 80.814 1.00 56.15 195 TYR A C 1
ATOM 1494 O O . TYR A 1 205 ? 26.226 50.885 81.573 1.00 56.25 195 TYR A O 1
ATOM 1503 N N . LEU A 1 206 ? 25.767 51.646 79.512 1.00 56.05 196 LEU A N 1
ATOM 1504 C CA . LEU A 1 206 ? 26.870 50.904 78.910 1.00 55.54 196 LEU A CA 1
ATOM 1505 C C . LEU A 1 206 ? 28.204 51.416 79.405 1.00 55.78 196 LEU A C 1
ATOM 1506 O O . LEU A 1 206 ? 29.163 50.647 79.495 1.00 56.63 196 LEU A O 1
ATOM 1511 N N . THR A 1 207 ? 28.267 52.706 79.737 1.00 55.38 197 THR A N 1
ATOM 1512 C CA . THR A 1 207 ? 29.481 53.286 80.283 1.00 55.26 197 THR A CA 1
ATOM 1513 C C . THR A 1 207 ? 29.787 52.650 81.637 1.00 55.46 197 THR A C 1
ATOM 1514 O O . THR A 1 207 ? 30.918 52.226 81.892 1.00 55.37 197 THR A O 1
ATOM 151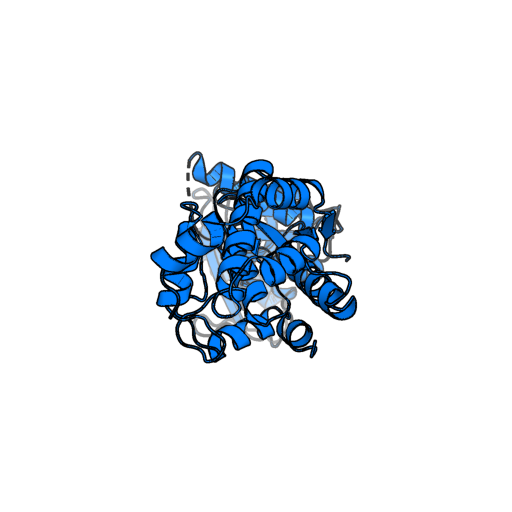8 N N . MET A 1 208 ? 28.763 52.550 82.476 1.00 55.66 198 MET A N 1
ATOM 1519 C CA . MET A 1 208 ? 28.902 51.963 83.800 1.00 56.14 198 MET A CA 1
ATOM 1520 C C . MET A 1 208 ? 29.294 50.500 83.757 1.00 55.60 198 MET A C 1
ATOM 1521 O O . MET A 1 208 ? 30.078 50.041 84.580 1.00 55.65 198 MET A O 1
ATOM 1526 N N . LYS A 1 209 ? 28.767 49.767 82.788 1.00 55.95 199 LYS A N 1
ATOM 1527 C CA . LYS A 1 209 ? 29.076 48.342 82.669 1.00 56.63 199 LYS A CA 1
ATOM 1528 C C . LYS A 1 209 ? 30.582 48.093 82.364 1.00 57.01 199 LYS A C 1
ATOM 1529 O O . LYS A 1 209 ? 31.125 47.017 82.672 1.00 56.62 199 LYS A O 1
ATOM 1535 N N . ARG A 1 210 ? 31.253 49.088 81.783 1.00 56.01 200 ARG A N 1
ATOM 1536 C CA . ARG A 1 210 ? 32.684 48.977 81.552 1.00 56.45 200 ARG A CA 1
ATOM 1537 C C . ARG A 1 210 ? 33.468 49.586 82.717 1.00 57.18 200 ARG A C 1
ATOM 1538 O O . ARG A 1 210 ? 34.652 49.954 82.578 1.00 57.36 200 ARG A O 1
ATOM 1546 N N . GLY A 1 211 ? 32.794 49.712 83.860 1.00 56.44 201 GLY A N 1
ATOM 1547 C CA . GLY A 1 211 ? 33.458 50.074 85.103 1.00 56.03 201 GLY A CA 1
ATOM 1548 C C . GLY A 1 211 ? 33.769 51.544 85.254 1.00 56.04 201 GLY A C 1
ATOM 1549 O O . GLY A 1 211 ? 34.588 51.930 86.085 1.00 55.38 201 GLY A O 1
ATOM 1550 N N . VAL A 1 212 ? 33.110 52.367 84.451 1.00 56.41 202 VAL A N 1
ATOM 1551 C CA . VAL A 1 212 ? 33.275 53.803 84.546 1.00 56.42 202 VAL A CA 1
ATOM 1552 C C . VAL A 1 212 ? 32.033 54.399 85.184 1.00 58.20 202 VAL A C 1
ATOM 1553 O O . VAL A 1 212 ? 30.919 54.215 84.685 1.00 58.34 202 VAL A O 1
ATOM 1557 N N . SER A 1 213 ? 32.218 55.103 86.300 1.00 59.00 203 SER A N 1
ATOM 1558 C CA . SER A 1 213 ? 31.097 55.759 86.947 1.00 60.12 203 SER A CA 1
ATOM 1559 C C . SER A 1 213 ? 30.744 57.010 86.166 1.00 60.89 203 SER A C 1
ATOM 1560 O O . SER A 1 213 ? 31.615 57.641 85.543 1.00 62.32 203 SER A O 1
ATOM 1563 N N . VAL A 1 214 ? 29.469 57.366 86.195 1.00 60.44 204 VAL A N 1
ATOM 1564 C CA . VAL A 1 214 ? 28.979 58.487 85.421 1.00 59.45 204 VAL A CA 1
ATOM 1565 C C . VAL A 1 214 ? 28.364 59.523 86.331 1.00 60.66 204 VAL A C 1
ATOM 1566 O O . VAL A 1 214 ? 27.722 59.190 87.326 1.00 61.33 204 VAL A O 1
ATOM 1570 N N . GLU A 1 215 ? 28.575 60.789 85.999 1.00 61.05 205 GLU A N 1
ATOM 1571 C CA . GLU A 1 215 ? 27.788 61.864 86.586 1.00 60.11 205 GLU A CA 1
ATOM 1572 C C . GLU A 1 215 ? 26.958 62.395 85.454 1.00 59.71 205 GLU A C 1
ATOM 1573 O O . GLU A 1 215 ? 27.469 62.643 84.374 1.00 60.98 205 GLU A O 1
ATOM 1579 N N . ALA A 1 216 ? 25.668 62.538 85.674 1.00 59.33 206 ALA A N 1
ATOM 1580 C CA . ALA A 1 216 ? 24.793 62.978 84.600 1.00 57.92 206 ALA A CA 1
ATOM 1581 C C . ALA A 1 216 ? 24.676 64.497 84.543 1.00 57.21 206 ALA A C 1
ATOM 1582 O O . ALA A 1 216 ? 24.650 65.183 85.569 1.00 55.39 206 ALA A O 1
ATOM 1584 N N . VAL A 1 217 ? 24.613 65.002 83.315 1.00 56.51 207 VAL A N 1
ATOM 1585 C CA . VAL A 1 217 ? 24.467 66.417 83.061 1.00 55.84 207 VAL A CA 1
ATOM 1586 C C . VAL A 1 217 ? 23.277 66.632 82.130 1.00 55.62 207 VAL A C 1
ATOM 1587 O O . VAL A 1 217 ? 23.223 66.091 81.014 1.00 54.40 207 VAL A O 1
ATOM 1591 N N . HIS A 1 218 ? 22.323 67.428 82.598 1.00 55.19 208 HIS A N 1
ATOM 1592 C CA . HIS A 1 218 ? 21.151 67.710 81.807 1.00 55.37 208 HIS A CA 1
ATOM 1593 C C . HIS A 1 218 ? 20.931 69.205 81.657 1.00 55.03 208 HIS A C 1
ATOM 1594 O O . HIS A 1 218 ? 20.896 69.934 82.641 1.00 54.32 208 HIS A O 1
ATOM 1601 N N . PHE A 1 219 ? 20.794 69.646 80.409 1.00 55.12 209 PHE A N 1
ATOM 1602 C CA . PHE A 1 219 ? 20.439 71.032 80.104 1.00 55.42 209 PHE A CA 1
ATOM 1603 C C . PHE A 1 219 ? 18.935 71.160 79.946 1.00 56.04 209 PHE A C 1
ATOM 1604 O O . PHE A 1 219 ? 18.315 70.421 79.168 1.00 55.86 209 PHE A O 1
ATOM 1612 N N . HIS A 1 220 ? 18.361 72.090 80.704 1.00 56.40 210 HIS A N 1
ATOM 1613 C CA . HIS A 1 220 ? 16.938 72.368 80.651 1.00 57.25 210 HIS A CA 1
ATOM 1614 C C . HIS A 1 220 ? 16.751 73.871 80.592 1.00 58.52 210 HIS A C 1
ATOM 1615 O O . HIS A 1 220 ? 17.601 74.629 81.066 1.00 58.09 210 HIS A O 1
ATOM 1622 N N . SER A 1 221 ? 15.651 74.300 79.980 1.00 60.43 211 SER A N 1
ATOM 1623 C CA . SER A 1 221 ? 15.378 75.718 79.813 1.00 62.55 211 SER A CA 1
ATOM 1624 C C . SER A 1 221 ? 14.001 75.998 80.405 1.00 64.96 211 SER A C 1
ATOM 1625 O O . SER A 1 221 ? 13.010 76.101 79.673 1.00 64.81 211 SER A O 1
ATOM 1628 N N . PRO A 1 222 ? 13.947 76.100 81.751 1.00 67.03 212 PRO A N 1
ATOM 1629 C CA . PRO A 1 222 ? 12.768 76.096 82.607 1.00 68.68 212 PRO A CA 1
ATOM 1630 C C . PRO A 1 222 ? 11.517 76.800 82.084 1.00 70.72 212 PRO A C 1
ATOM 1631 O O . PRO A 1 222 ? 10.410 76.276 82.302 1.00 72.03 212 PRO A O 1
ATOM 1635 N N . PRO A 1 223 ? 11.651 77.983 81.439 1.00 71.65 213 PRO A N 1
ATOM 1636 C CA . PRO A 1 223 ? 10.348 78.520 81.003 1.00 72.23 213 PRO A CA 1
ATOM 1637 C C . PRO A 1 223 ? 9.762 77.685 79.857 1.00 72.13 213 PRO A C 1
ATOM 1638 O O . PRO A 1 223 ? 8.698 77.083 80.025 1.00 71.95 213 PRO A O 1
ATOM 1642 N N . PHE A 1 224 ? 10.478 77.606 78.734 1.00 71.89 214 PHE A N 1
ATOM 1643 C CA . PHE A 1 224 ? 9.967 76.922 77.546 1.00 71.81 214 PHE A CA 1
ATOM 1644 C C . PHE A 1 224 ? 10.442 75.470 77.343 1.00 70.58 214 PHE A C 1
ATOM 1645 O O . PHE A 1 224 ? 10.439 74.963 76.219 1.00 70.93 214 PHE A O 1
ATOM 1653 N N . THR A 1 225 ? 10.857 74.818 78.428 1.00 68.79 215 THR A N 1
ATOM 1654 C CA . THR A 1 225 ? 10.764 73.355 78.541 1.00 67.04 215 THR A CA 1
ATOM 1655 C C . THR A 1 225 ? 9.974 73.039 79.818 1.00 66.75 215 THR A C 1
ATOM 1656 O O . THR A 1 225 ? 10.055 73.786 80.796 1.00 66.89 215 THR A O 1
ATOM 1660 N N . SER A 1 226 ? 9.195 71.959 79.807 1.00 65.87 216 SER A N 1
ATOM 1661 C CA . SER A 1 226 ? 8.293 71.641 80.931 1.00 65.30 216 SER A CA 1
ATOM 1662 C C . SER A 1 226 ? 8.961 70.947 82.122 1.00 64.73 216 SER A C 1
ATOM 1663 O O . SER A 1 226 ? 10.005 70.291 81.977 1.00 64.53 216 SER A O 1
ATOM 1666 N N . GLU A 1 227 ? 8.342 71.086 83.293 1.00 64.03 217 GLU A N 1
ATOM 1667 C CA . GLU A 1 227 ? 8.756 70.347 84.489 1.00 64.26 217 GLU A CA 1
ATOM 1668 C C . GLU A 1 227 ? 8.621 68.844 84.300 1.00 63.50 217 GLU A C 1
ATOM 1669 O O . GLU A 1 227 ? 9.472 68.069 84.772 1.00 63.61 217 GLU A O 1
ATOM 1675 N N . ARG A 1 228 ? 7.560 68.449 83.595 1.00 62.30 218 ARG A N 1
ATOM 1676 C CA . ARG A 1 228 ? 7.341 67.058 83.205 1.00 61.61 218 ARG A CA 1
ATOM 1677 C C . ARG A 1 228 ? 8.530 66.463 82.406 1.00 60.89 218 ARG A C 1
ATOM 1678 O O . ARG A 1 228 ? 8.859 65.292 82.572 1.00 60.80 218 ARG A O 1
ATOM 1686 N N . ALA A 1 229 ? 9.179 67.273 81.567 1.00 60.16 219 ALA A N 1
ATOM 1687 C CA . ALA A 1 229 ? 10.358 66.835 80.802 1.00 59.29 219 ALA A CA 1
ATOM 1688 C C . ALA A 1 229 ? 11.596 66.691 81.690 1.00 58.96 219 ALA A C 1
ATOM 1689 O O . ALA A 1 229 ? 12.405 65.779 81.513 1.00 58.90 219 ALA A O 1
ATOM 1691 N N . LYS A 1 230 ? 11.740 67.616 82.634 1.00 58.77 220 LYS A N 1
ATOM 1692 C CA . LYS A 1 230 ? 12.788 67.566 83.644 1.00 57.89 220 LYS A CA 1
ATOM 1693 C C . LYS A 1 230 ? 12.574 66.340 84.546 1.00 57.66 220 LYS A C 1
ATOM 1694 O O . LYS A 1 230 ? 13.528 65.634 84.880 1.00 56.80 220 LYS A O 1
ATOM 1700 N N . GLN A 1 231 ? 11.318 66.062 84.905 1.00 57.15 221 GLN A N 1
ATOM 1701 C CA . GLN A 1 231 ? 11.026 64.855 85.679 1.00 57.22 221 GLN A CA 1
ATOM 1702 C C . GLN A 1 231 ? 11.407 63.572 84.959 1.00 56.32 221 GLN A C 1
ATOM 1703 O O . GLN A 1 231 ? 11.798 62.606 85.600 1.00 56.68 221 GLN A O 1
ATOM 1709 N N . LYS A 1 232 ? 11.302 63.563 83.634 1.00 55.50 222 LYS A N 1
ATOM 1710 C CA . LYS A 1 232 ? 11.737 62.412 82.857 1.00 55.63 222 LYS A CA 1
ATOM 1711 C C . LYS A 1 232 ? 13.207 62.135 83.134 1.00 55.17 222 LYS A C 1
ATOM 1712 O O . LYS A 1 232 ? 13.578 61.026 83.510 1.00 55.34 222 LYS A O 1
ATOM 1718 N N . VAL A 1 233 ? 14.038 63.156 82.964 1.00 54.75 223 VAL A N 1
ATOM 1719 C CA . VAL A 1 233 ? 15.469 62.997 83.178 1.00 54.92 223 VAL A CA 1
ATOM 1720 C C . VAL A 1 233 ? 15.776 62.541 84.616 1.00 54.46 223 VAL A C 1
ATOM 1721 O O . VAL A 1 233 ? 16.575 61.629 84.819 1.00 54.47 223 VAL A O 1
ATOM 1725 N N . ILE A 1 234 ? 15.101 63.134 85.598 1.00 53.95 224 ILE A N 1
ATOM 1726 C CA . ILE A 1 234 ? 15.244 62.700 86.983 1.00 53.45 224 ILE A CA 1
ATOM 1727 C C . ILE A 1 234 ? 14.852 61.230 87.153 1.00 54.21 224 ILE A C 1
ATOM 1728 O O . ILE A 1 234 ? 15.610 60.441 87.750 1.00 54.82 224 ILE A O 1
ATOM 1733 N N . ASP A 1 235 ? 13.690 60.862 86.614 1.00 53.63 225 ASP A N 1
ATOM 1734 C CA . ASP A 1 235 ? 13.260 59.463 86.596 1.00 53.51 225 ASP A CA 1
ATOM 1735 C C . ASP A 1 235 ? 14.286 58.537 85.908 1.00 53.23 225 ASP A C 1
ATOM 1736 O O . ASP A 1 235 ? 14.590 57.460 86.425 1.00 53.37 225 ASP A O 1
ATOM 1741 N N . LEU A 1 236 ? 14.838 58.965 84.772 1.00 52.26 226 LEU A N 1
ATOM 1742 C CA . LEU A 1 236 ? 15.851 58.175 84.094 1.00 52.84 226 LEU A CA 1
ATOM 1743 C C . LEU A 1 236 ? 17.090 57.998 84.972 1.00 53.78 226 LEU A C 1
ATOM 1744 O O . LEU A 1 236 ? 17.608 56.887 85.113 1.00 54.84 226 LEU A O 1
ATOM 1749 N N . ALA A 1 237 ? 17.551 59.087 85.584 1.00 53.87 227 ALA A N 1
ATOM 1750 C CA . ALA A 1 237 ? 18.692 59.021 86.485 1.00 53.64 227 ALA A CA 1
ATOM 1751 C C . ALA A 1 237 ? 18.370 58.165 87.700 1.00 53.61 227 ALA A C 1
ATOM 1752 O O . ALA A 1 237 ? 19.215 57.411 88.173 1.00 53.76 227 ALA A O 1
ATOM 1754 N N . GLN A 1 238 ? 17.142 58.266 88.193 1.00 53.51 228 GLN A N 1
ATOM 1755 C CA . GLN A 1 238 ? 16.723 57.412 89.296 1.00 54.06 228 GLN A CA 1
ATOM 1756 C C . GLN A 1 238 ? 16.814 55.946 88.918 1.00 55.06 228 GLN A C 1
ATOM 1757 O O . GLN A 1 238 ? 17.289 55.132 89.703 1.00 56.52 228 GLN A O 1
ATOM 1763 N N . GLU A 1 239 ? 16.364 55.606 87.718 1.00 55.10 229 GLU A N 1
ATOM 1764 C CA . GLU A 1 239 ? 16.343 54.216 87.304 1.00 55.25 229 GLU A CA 1
ATOM 1765 C C . GLU A 1 239 ? 17.769 53.646 87.198 1.00 55.63 229 GLU A C 1
ATOM 1766 O O . GLU A 1 239 ? 18.018 52.477 87.497 1.00 55.61 229 GLU A O 1
ATOM 1772 N N . LEU A 1 240 ? 18.708 54.487 86.789 1.00 55.15 230 LEU A N 1
ATOM 1773 C CA . LEU A 1 240 ? 20.081 54.067 86.661 1.00 55.74 230 LEU A CA 1
ATOM 1774 C C . LEU A 1 240 ? 20.744 53.758 88.008 1.00 55.94 230 LEU A C 1
ATOM 1775 O O . LEU A 1 240 ? 21.815 53.152 88.045 1.00 56.12 230 LEU A O 1
ATOM 1780 N N . THR A 1 241 ? 20.115 54.157 89.112 1.00 55.71 231 THR A N 1
ATOM 1781 C CA . THR A 1 241 ? 20.683 53.872 90.436 1.00 55.69 231 THR A CA 1
ATOM 1782 C C . THR A 1 241 ? 20.730 52.375 90.750 1.00 55.98 231 THR A C 1
ATOM 1783 O O . THR A 1 241 ? 21.451 51.950 91.642 1.00 56.82 231 THR A O 1
ATOM 1787 N N . LYS A 1 242 ? 19.955 51.584 90.020 1.00 56.52 232 LYS A N 1
ATOM 1788 C CA . LYS A 1 242 ? 19.982 50.123 90.130 1.00 56.93 232 LYS A CA 1
ATOM 1789 C C . LYS A 1 242 ? 21.366 49.512 89.864 1.00 57.59 232 LYS A C 1
ATOM 1790 O O . LYS A 1 242 ? 21.638 48.389 90.302 1.00 58.67 232 LYS A O 1
ATOM 1796 N N . TYR A 1 243 ? 22.231 50.251 89.158 1.00 56.72 233 TYR A N 1
ATOM 1797 C CA . TYR A 1 243 ? 23.437 49.697 88.581 1.00 56.09 233 TYR A CA 1
ATOM 1798 C C . TYR A 1 243 ? 24.701 50.230 89.198 1.00 57.04 233 TYR A C 1
ATOM 1799 O O . TYR A 1 243 ? 25.795 49.863 88.769 1.00 58.62 233 TYR A O 1
ATOM 1808 N N . CYS A 1 244 ? 24.566 51.072 90.217 1.00 56.71 234 CYS A N 1
ATOM 1809 C CA . CYS A 1 244 ? 25.715 51.690 90.870 1.00 57.30 234 CYS A CA 1
ATOM 1810 C C . CYS A 1 244 ? 25.274 52.143 92.262 1.00 57.24 234 CYS A C 1
ATOM 1811 O O . CYS A 1 244 ? 24.140 51.890 92.634 1.00 58.15 234 CYS A O 1
ATOM 1814 N N . LYS A 1 245 ? 26.166 52.779 93.031 1.00 57.11 235 LYS A N 1
ATOM 1815 C CA . LYS A 1 245 ? 25.855 53.250 94.390 1.00 57.04 235 LYS A CA 1
ATOM 1816 C C . LYS A 1 245 ? 24.919 54.447 94.369 1.00 56.67 235 LYS A C 1
ATOM 1817 O O . LYS A 1 245 ? 23.918 54.471 95.075 1.00 57.91 235 LYS A O 1
ATOM 1823 N N . ARG A 1 246 ? 25.262 55.450 93.573 1.00 56.17 236 ARG A N 1
ATOM 1824 C CA . ARG A 1 246 ? 24.434 56.637 93.440 1.00 56.21 236 ARG A CA 1
ATOM 1825 C C . ARG A 1 246 ? 24.652 57.321 92.096 1.00 55.76 236 ARG A C 1
ATOM 1826 O O . ARG A 1 246 ? 25.670 57.121 91.437 1.00 55.29 236 ARG A O 1
ATOM 1834 N N . VAL A 1 247 ? 23.666 58.103 91.679 1.00 55.42 237 VAL A N 1
ATOM 1835 C CA . VAL A 1 247 ? 23.781 58.875 90.463 1.00 55.04 237 VAL A CA 1
ATOM 1836 C C . VAL A 1 247 ? 23.714 60.342 90.838 1.00 55.05 237 VAL A C 1
ATOM 1837 O O . VAL A 1 247 ? 22.735 60.799 91.441 1.00 55.40 237 VAL A O 1
ATOM 1841 N N . THR A 1 248 ? 24.784 61.061 90.517 1.00 54.87 238 THR A N 1
ATOM 1842 C CA . THR A 1 248 ? 24.830 62.503 90.682 1.00 53.88 238 THR A CA 1
ATOM 1843 C C . THR A 1 248 ? 24.306 63.104 89.397 1.00 54.13 238 THR A C 1
ATOM 1844 O O . THR A 1 248 ? 24.819 62.793 88.307 1.00 54.23 238 THR A O 1
ATOM 1848 N N . LEU A 1 249 ? 23.291 63.953 89.532 1.00 52.77 239 LEU A N 1
ATOM 1849 C CA . LEU A 1 249 ? 22.666 64.602 88.397 1.00 52.48 239 LEU A CA 1
ATOM 1850 C C . LEU A 1 249 ? 22.839 66.103 88.473 1.00 52.51 239 LEU A C 1
ATOM 1851 O O . LEU A 1 249 ? 22.362 66.741 89.422 1.00 53.23 239 LEU A O 1
ATOM 1856 N N . HIS A 1 250 ? 23.525 66.664 87.482 1.00 52.36 240 HIS A N 1
ATOM 1857 C CA . HIS A 1 250 ? 23.679 68.120 87.377 1.00 52.07 240 HIS A CA 1
ATOM 1858 C C . HIS A 1 250 ? 22.642 68.712 86.427 1.00 52.60 240 HIS A C 1
ATOM 1859 O O . HIS A 1 250 ? 22.569 68.333 85.260 1.00 53.80 240 HIS A O 1
ATOM 1866 N N . LEU A 1 251 ? 21.821 69.619 86.937 1.00 52.69 241 LEU A N 1
ATOM 1867 C CA . LEU A 1 251 ? 20.806 70.270 86.117 1.00 53.07 241 LEU A CA 1
ATOM 1868 C C . LEU A 1 251 ? 21.268 71.682 85.783 1.00 53.20 241 LEU A C 1
ATOM 1869 O O . LEU A 1 251 ? 21.331 72.552 86.656 1.00 53.24 241 LEU A O 1
ATOM 1874 N N . VAL A 1 252 ? 21.619 71.897 84.521 1.00 53.08 242 VAL A N 1
ATOM 1875 C CA . VAL A 1 252 ? 22.145 73.191 84.096 1.00 53.35 242 VAL A CA 1
ATOM 1876 C C . VAL A 1 252 ? 21.032 74.042 83.487 1.00 53.79 242 VAL A C 1
ATOM 1877 O O . VAL A 1 252 ? 20.365 73.602 82.537 1.00 54.23 242 VAL A O 1
ATOM 1881 N N . PRO A 1 253 ? 20.839 75.264 84.024 1.00 54.10 243 PRO A N 1
ATOM 1882 C CA . PRO A 1 253 ? 19.839 76.198 83.504 1.00 53.53 243 PRO A CA 1
ATOM 1883 C C . PRO A 1 253 ? 20.355 76.793 82.199 1.00 53.76 243 PRO A C 1
ATOM 1884 O O . PRO A 1 253 ? 21.401 77.447 82.194 1.00 54.07 243 PRO A O 1
ATOM 1888 N N . PHE A 1 254 ? 19.631 76.567 81.105 1.00 53.53 244 PHE A N 1
ATOM 1889 C CA . PHE A 1 254 ? 20.159 76.872 79.781 1.00 54.03 244 PHE A CA 1
ATOM 1890 C C . PHE A 1 254 ? 19.402 78.015 79.083 1.00 54.20 244 PHE A C 1
ATOM 1891 O O . PHE A 1 254 ? 19.862 78.561 78.072 1.00 54.99 244 PHE A O 1
ATOM 1899 N N . THR A 1 255 ? 18.259 78.384 79.649 1.00 53.83 245 THR A N 1
ATOM 1900 C CA . THR A 1 255 ? 17.351 79.350 79.050 1.00 53.34 245 THR A CA 1
ATOM 1901 C C . THR A 1 255 ? 17.995 80.664 78.570 1.00 53.01 245 THR A C 1
ATOM 1902 O O . THR A 1 255 ? 17.800 81.054 77.422 1.00 53.41 245 THR A O 1
ATOM 1906 N N . GLU A 1 256 ? 18.768 81.333 79.418 1.00 53.26 246 GLU A N 1
ATOM 1907 C CA . GLU A 1 256 ? 19.467 82.569 79.008 1.00 53.99 246 GLU A CA 1
ATOM 1908 C C . GLU A 1 256 ? 20.414 82.383 77.807 1.00 54.40 246 GLU A C 1
ATOM 1909 O O . GLU A 1 256 ? 20.465 83.241 76.913 1.00 53.43 246 GLU A O 1
ATOM 1915 N N . VAL A 1 257 ? 21.152 81.267 77.795 1.00 55.13 247 VAL A N 1
ATOM 1916 C CA . VAL A 1 257 ? 22.042 80.931 76.678 1.00 56.39 247 VAL A CA 1
ATOM 1917 C C . VAL A 1 257 ? 21.217 80.690 75.417 1.00 57.11 247 VAL A C 1
ATOM 1918 O O . VAL A 1 257 ? 21.601 81.105 74.315 1.00 56.89 247 VAL A O 1
ATOM 1922 N N . GLN A 1 258 ? 20.074 80.033 75.595 1.00 57.82 248 GLN A N 1
ATOM 1923 C CA . GLN A 1 258 ? 19.189 79.738 74.486 1.00 58.96 248 GLN A CA 1
ATOM 1924 C C . GLN A 1 258 ? 18.635 81.032 73.902 1.00 58.61 248 GLN A C 1
ATOM 1925 O O . GLN A 1 258 ? 18.640 81.218 72.678 1.00 58.93 248 GLN A O 1
ATOM 1931 N N . LYS A 1 259 ? 18.195 81.932 74.779 1.00 58.02 249 LYS A N 1
ATOM 1932 C CA . LYS A 1 259 ? 17.709 83.242 74.360 1.00 58.09 249 LYS A CA 1
ATOM 1933 C C . LYS A 1 259 ? 18.764 84.019 73.565 1.00 57.27 249 LYS A C 1
ATOM 1934 O O . LYS A 1 259 ? 18.490 84.484 72.469 1.00 57.72 249 LYS A O 1
ATOM 1940 N N . THR A 1 260 ? 19.967 84.136 74.113 1.00 56.54 250 THR A N 1
ATOM 1941 C CA . THR A 1 260 ? 21.039 84.891 73.481 1.00 56.00 250 THR A CA 1
ATOM 1942 C C . THR A 1 260 ? 21.401 84.358 72.095 1.00 55.91 250 THR A C 1
ATOM 1943 O O . THR A 1 260 ? 21.664 85.143 71.181 1.00 56.16 250 THR A O 1
ATOM 1947 N N . ILE A 1 261 ? 21.409 83.033 71.948 1.00 55.48 251 ILE A N 1
ATOM 1948 C CA . ILE A 1 261 ? 21.653 82.373 70.661 1.00 54.80 251 ILE A CA 1
ATOM 1949 C C . ILE A 1 261 ? 20.604 82.776 69.608 1.00 55.58 251 ILE A C 1
ATOM 1950 O O . ILE A 1 261 ? 20.937 83.059 68.449 1.00 55.34 251 ILE A O 1
ATOM 1955 N N . ASN A 1 262 ? 19.340 82.821 70.022 1.00 55.63 252 ASN A N 1
ATOM 1956 C CA . ASN A 1 262 ? 18.266 83.253 69.141 1.00 55.87 252 ASN A CA 1
ATOM 1957 C C . ASN A 1 262 ? 18.432 84.692 68.673 1.00 55.75 252 ASN A C 1
ATOM 1958 O O . ASN A 1 262 ? 18.088 85.017 67.539 1.00 56.35 252 ASN A O 1
ATOM 1963 N N . LYS A 1 263 ? 18.980 85.544 69.537 1.00 55.40 253 LYS A N 1
ATOM 1964 C CA . LYS A 1 263 ? 19.196 86.961 69.210 1.00 54.82 253 LYS A CA 1
ATOM 1965 C C . LYS A 1 263 ? 20.488 87.193 68.395 1.00 54.34 253 LYS A C 1
ATOM 1966 O O . LYS A 1 263 ? 20.475 87.941 67.415 1.00 53.95 253 LYS A O 1
ATOM 1972 N N . GLU A 1 264 ? 21.582 86.531 68.787 1.00 53.54 254 GLU A N 1
ATOM 1973 C CA . GLU A 1 264 ? 22.913 86.798 68.215 1.00 53.07 254 GLU A CA 1
ATOM 1974 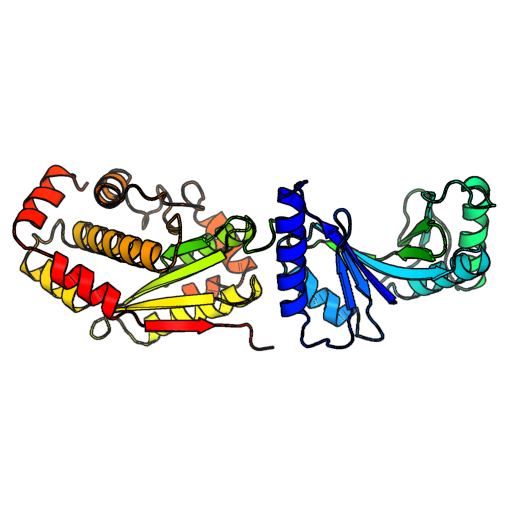C C . GLU A 1 264 ? 23.297 85.932 67.016 1.00 52.80 254 GLU A C 1
ATOM 1975 O O . GLU A 1 264 ? 24.162 86.317 66.228 1.00 53.49 254 GLU A O 1
ATOM 1981 N N . ILE A 1 265 ? 22.675 84.764 66.885 1.00 52.16 255 ILE A N 1
ATOM 1982 C CA . ILE A 1 265 ? 23.102 83.770 65.892 1.00 51.26 255 ILE A CA 1
ATOM 1983 C C . ILE A 1 265 ? 22.072 83.639 64.770 1.00 51.80 255 ILE A C 1
ATOM 1984 O O . ILE A 1 265 ? 20.862 83.609 65.035 1.00 52.15 255 ILE A O 1
ATOM 1989 N N . PRO A 1 266 ? 22.543 83.595 63.505 1.00 52.14 256 PRO A N 1
ATOM 1990 C CA . PRO A 1 266 ? 21.629 83.288 62.399 1.00 51.96 256 PRO A CA 1
ATOM 1991 C C . PRO A 1 266 ? 20.911 81.960 62.650 1.00 52.00 256 PRO A C 1
ATOM 1992 O O . PRO A 1 266 ? 21.527 81.002 63.122 1.00 51.97 256 PRO A O 1
ATOM 1996 N N . SER A 1 267 ? 19.619 81.916 62.343 1.00 52.12 257 SER A N 1
ATOM 1997 C CA . SER A 1 267 ? 18.769 80.786 62.718 1.00 52.51 257 SER A CA 1
ATOM 1998 C C . SER A 1 267 ? 19.261 79.427 62.210 1.00 52.99 257 SER A C 1
ATOM 1999 O O . SER A 1 267 ? 19.119 78.418 62.902 1.00 53.11 257 SER A O 1
ATOM 2002 N N . SER A 1 268 ? 19.841 79.401 61.013 1.00 53.46 258 SER A N 1
ATOM 2003 C CA . SER A 1 268 ? 20.281 78.146 60.407 1.00 54.10 258 SER A CA 1
ATOM 2004 C C . SER A 1 268 ? 21.397 77.463 61.205 1.00 55.26 258 SER A C 1
ATOM 2005 O O . SER A 1 268 ? 21.727 76.304 60.945 1.00 55.89 258 SER A O 1
ATOM 2008 N N . TYR A 1 269 ? 21.951 78.190 62.179 1.00 55.90 259 TYR A N 1
ATOM 2009 C CA . TYR A 1 269 ? 23.082 77.739 62.978 1.00 55.94 259 TYR A CA 1
ATOM 2010 C C . TYR A 1 269 ? 22.802 77.770 64.474 1.00 56.59 259 TYR A C 1
ATOM 2011 O O . TYR A 1 269 ? 23.664 77.398 65.286 1.00 57.30 259 TYR A O 1
ATOM 2020 N N . SER A 1 270 ? 21.596 78.184 64.838 1.00 56.73 260 SER A N 1
ATOM 2021 C CA . SER A 1 270 ? 21.240 78.306 66.241 1.00 57.42 260 SER A CA 1
ATOM 2022 C C . SER A 1 270 ? 21.389 76.985 66.986 1.00 57.78 260 SER A C 1
ATOM 2023 O O . SER A 1 270 ? 21.967 76.954 68.068 1.00 58.31 260 SER A O 1
ATOM 2026 N N . MET A 1 271 ? 20.891 75.901 66.396 1.00 58.55 261 MET A N 1
ATOM 2027 C CA . MET A 1 271 ? 21.014 74.553 66.982 1.00 59.66 261 MET A CA 1
ATOM 2028 C C . MET A 1 271 ? 22.458 74.051 67.090 1.00 58.98 261 MET A C 1
ATOM 2029 O O . MET A 1 271 ? 22.837 73.443 68.096 1.00 58.80 261 MET A O 1
ATOM 2034 N N . THR A 1 272 ? 23.255 74.312 66.055 1.00 57.85 262 THR A N 1
ATOM 2035 C CA . THR A 1 272 ? 24.677 73.986 66.073 1.00 56.95 262 THR A CA 1
ATOM 2036 C C . THR A 1 272 ? 25.415 74.704 67.206 1.00 57.01 262 THR A C 1
ATOM 2037 O O . THR A 1 272 ? 26.230 74.104 67.917 1.00 56.61 262 THR A O 1
ATOM 2041 N N . VAL A 1 273 ? 25.123 75.988 67.381 1.00 56.78 263 VAL A N 1
ATOM 2042 C CA . VAL A 1 273 ? 25.817 76.756 68.398 1.00 56.28 263 VAL A CA 1
ATOM 2043 C C . VAL A 1 273 ? 25.341 76.346 69.785 1.00 56.61 263 VAL A C 1
ATOM 2044 O O . VAL A 1 273 ? 26.148 76.242 70.714 1.00 57.39 263 VAL A O 1
ATOM 2048 N N . MET A 1 274 ? 24.049 76.067 69.925 1.00 56.33 264 MET A N 1
ATOM 2049 C CA . MET A 1 274 ? 23.538 75.647 71.226 1.00 57.61 264 MET A CA 1
ATOM 2050 C C . MET A 1 274 ? 24.239 74.377 71.717 1.00 56.62 264 MET A C 1
ATOM 2051 O O . MET A 1 274 ? 24.663 74.301 72.878 1.00 56.29 264 MET A O 1
ATOM 2056 N N . ARG A 1 275 ? 24.399 73.414 70.810 1.00 55.98 265 ARG A N 1
ATOM 2057 C CA . ARG A 1 275 ? 25.079 72.163 71.111 1.00 55.88 265 ARG A CA 1
ATOM 2058 C C . ARG A 1 275 ? 26.557 72.405 71.398 1.00 55.79 265 ARG A C 1
ATOM 2059 O O . ARG A 1 275 ? 27.122 71.813 72.312 1.00 55.42 265 ARG A O 1
ATOM 2067 N N . ARG A 1 276 ? 27.172 73.307 70.641 1.00 56.08 266 ARG A N 1
ATOM 2068 C CA . ARG A 1 276 ? 28.535 73.718 70.937 1.00 56.01 266 ARG A CA 1
ATOM 2069 C C . ARG A 1 276 ? 28.617 74.326 72.338 1.00 56.50 266 ARG A C 1
ATOM 2070 O O . ARG A 1 276 ? 29.484 73.963 73.125 1.00 56.49 266 ARG A O 1
ATOM 2078 N N . MET A 1 277 ? 27.688 75.219 72.663 1.00 57.10 267 MET A N 1
ATOM 2079 C CA . MET A 1 277 ? 27.636 75.798 74.002 1.00 57.09 267 MET A CA 1
ATOM 2080 C C . MET A 1 277 ? 27.405 74.733 75.074 1.00 57.32 267 MET A C 1
ATOM 2081 O O . MET A 1 277 ? 28.045 74.783 76.114 1.00 56.93 267 MET A O 1
ATOM 2086 N N . MET A 1 278 ? 26.529 73.756 74.808 1.00 57.76 268 MET A N 1
ATOM 2087 C CA . MET A 1 278 ? 26.356 72.615 75.715 1.00 59.83 268 MET A CA 1
ATOM 2088 C C . MET A 1 278 ? 27.675 71.900 76.004 1.00 59.28 268 MET A C 1
ATOM 2089 O O . MET A 1 278 ? 28.017 71.676 77.165 1.00 58.94 268 MET A O 1
ATOM 2094 N N . MET A 1 279 ? 28.417 71.571 74.949 1.00 59.21 269 MET A N 1
ATOM 2095 C CA . MET A 1 279 ? 29.679 70.871 75.087 1.00 60.12 269 MET A CA 1
ATOM 2096 C C . MET A 1 279 ? 30.731 71.703 75.834 1.00 59.83 269 MET A C 1
ATOM 2097 O O . MET A 1 279 ? 31.522 71.163 76.622 1.00 59.19 269 MET A O 1
ATOM 2102 N N . ARG A 1 280 ? 30.738 73.012 75.605 1.00 58.88 270 ARG A N 1
ATOM 2103 C CA . ARG A 1 280 ? 31.696 73.863 76.307 1.00 58.59 270 ARG A CA 1
ATOM 2104 C C . ARG A 1 280 ? 31.403 73.853 77.802 1.00 58.51 270 ARG A C 1
ATOM 2105 O O . ARG A 1 280 ? 32.316 73.657 78.613 1.00 58.89 270 ARG A O 1
ATOM 2113 N N . ILE A 1 281 ? 30.127 74.004 78.158 1.00 57.95 271 ILE A N 1
ATOM 2114 C CA . ILE A 1 281 ? 29.707 74.010 79.557 1.00 56.68 271 ILE A CA 1
ATOM 2115 C C . ILE A 1 281 ? 30.002 72.662 80.216 1.00 57.01 271 ILE A C 1
ATOM 2116 O O . ILE A 1 281 ? 30.514 72.607 81.346 1.00 56.71 271 ILE A O 1
ATOM 2121 N N . THR A 1 282 ? 29.702 71.586 79.496 1.00 56.28 272 THR A N 1
ATOM 2122 C CA . THR A 1 282 ? 29.915 70.242 80.001 1.00 56.45 272 THR A CA 1
ATOM 2123 C C . THR A 1 282 ? 31.379 69.964 80.292 1.00 57.56 272 THR A C 1
ATOM 2124 O O . THR A 1 282 ? 31.695 69.320 81.287 1.00 58.33 272 THR A O 1
ATOM 2128 N N . GLU A 1 283 ? 32.268 70.445 79.426 1.00 58.63 273 GLU A N 1
ATOM 2129 C CA . GLU A 1 283 ? 33.708 70.322 79.652 1.00 58.58 273 GLU A CA 1
ATOM 2130 C C . GLU A 1 283 ? 34.127 71.082 80.902 1.00 58.22 273 GLU A C 1
ATOM 2131 O O . GLU A 1 283 ? 34.933 70.577 81.687 1.00 59.08 273 GLU A O 1
ATOM 2137 N N . ARG A 1 284 ? 33.591 72.288 81.086 1.00 57.59 274 ARG A N 1
ATOM 2138 C CA . ARG A 1 284 ? 33.876 73.069 82.299 1.00 56.98 274 ARG A CA 1
ATOM 2139 C C . ARG A 1 284 ? 33.389 72.349 83.563 1.00 57.26 274 ARG A C 1
ATOM 2140 O O . ARG A 1 284 ? 34.049 72.413 84.600 1.00 58.29 274 ARG A O 1
ATOM 2148 N N . ILE A 1 285 ? 32.260 71.644 83.468 1.00 56.34 275 ILE A N 1
ATOM 2149 C CA . ILE A 1 285 ? 31.774 70.829 84.587 1.00 55.68 275 ILE A CA 1
ATOM 2150 C C . ILE A 1 285 ? 32.660 69.594 84.811 1.00 56.36 275 ILE A C 1
ATOM 2151 O O . ILE A 1 285 ? 32.984 69.256 85.965 1.00 55.93 275 ILE A O 1
ATOM 2156 N N . ALA A 1 286 ? 33.067 68.944 83.714 1.00 56.02 276 ALA A N 1
ATOM 2157 C CA . ALA A 1 286 ? 33.948 67.769 83.769 1.00 55.99 276 ALA A CA 1
ATOM 2158 C C . ALA A 1 286 ? 35.212 68.069 84.525 1.00 56.69 276 ALA A C 1
ATOM 2159 O O . ALA A 1 286 ? 35.644 67.268 85.350 1.00 56.20 276 ALA A O 1
ATOM 2161 N N . GLU A 1 287 ? 35.802 69.228 84.244 1.00 57.82 277 GLU A N 1
ATOM 2162 C CA . GLU A 1 287 ? 37.005 69.647 84.947 1.00 59.57 277 GLU A CA 1
ATOM 2163 C C . GLU A 1 287 ? 36.743 69.818 86.448 1.00 58.78 277 GLU A C 1
ATOM 2164 O O . GLU A 1 287 ? 37.444 69.228 87.262 1.00 59.17 277 GLU A O 1
ATOM 2170 N N . GLU A 1 288 ? 35.729 70.603 86.800 1.00 58.30 278 GLU A N 1
ATOM 2171 C CA . GLU A 1 288 ? 35.297 70.774 88.192 1.00 58.30 278 GLU A CA 1
ATOM 2172 C C . GLU A 1 288 ? 35.152 69.422 88.919 1.00 57.14 278 GLU A C 1
ATOM 2173 O O . GLU A 1 288 ? 35.487 69.303 90.091 1.00 56.34 278 GLU A O 1
ATOM 2179 N N . ARG A 1 289 ? 34.668 68.409 88.209 1.00 56.59 279 ARG A N 1
ATOM 2180 C CA . ARG A 1 289 ? 34.286 67.143 88.837 1.00 56.38 279 ARG A CA 1
ATOM 2181 C C . ARG A 1 289 ? 35.347 66.057 88.661 1.00 56.58 279 ARG A C 1
ATOM 2182 O O . ARG A 1 289 ? 35.112 64.893 88.982 1.00 55.28 279 ARG A O 1
ATOM 2190 N N . ASN A 1 290 ? 36.516 66.463 88.164 1.00 57.15 280 ASN A N 1
ATOM 2191 C CA . ASN A 1 290 ? 37.604 65.552 87.800 1.00 58.54 280 ASN A CA 1
ATOM 2192 C C . ASN A 1 290 ? 37.172 64.365 86.946 1.00 58.37 280 ASN A C 1
ATOM 2193 O O . ASN A 1 290 ? 37.581 63.235 87.195 1.00 58.91 280 ASN A O 1
ATOM 2198 N N . ALA A 1 291 ? 36.337 64.644 85.950 1.00 58.44 281 ALA A N 1
ATOM 2199 C CA . ALA A 1 291 ? 35.918 63.661 84.953 1.00 58.49 281 ALA A CA 1
ATOM 2200 C C . ALA A 1 291 ? 36.807 63.822 83.728 1.00 58.99 281 ALA A C 1
ATOM 2201 O O . ALA A 1 291 ? 37.143 64.946 83.340 1.00 58.00 281 ALA A O 1
ATOM 2203 N N . LEU A 1 292 ? 37.184 62.695 83.124 1.00 59.89 282 LEU A N 1
ATOM 2204 C CA . LEU A 1 292 ? 38.183 62.700 82.049 1.00 59.76 282 LEU A CA 1
ATOM 2205 C C . LEU A 1 292 ? 37.572 62.620 80.654 1.00 59.95 282 LEU A C 1
ATOM 2206 O O . LEU A 1 292 ? 38.283 62.751 79.662 1.00 60.33 282 LEU A O 1
ATOM 2211 N N . ALA A 1 293 ? 36.259 62.417 80.580 1.00 59.26 283 ALA A N 1
ATOM 2212 C CA . ALA A 1 293 ? 35.573 62.279 79.307 1.00 58.55 283 ALA A CA 1
ATOM 2213 C C . ALA A 1 293 ? 34.125 62.671 79.444 1.00 58.79 283 ALA A C 1
ATOM 2214 O O . ALA A 1 293 ? 33.662 62.993 80.541 1.00 59.56 283 ALA A O 1
ATOM 2216 N N . ILE A 1 294 ? 33.417 62.643 78.317 1.00 58.45 284 ILE A N 1
ATOM 2217 C CA . ILE A 1 294 ? 32.011 63.001 78.239 1.00 57.31 284 ILE A CA 1
ATOM 2218 C C . ILE A 1 294 ? 31.298 61.935 77.410 1.00 57.92 284 ILE A C 1
ATOM 2219 O O . ILE A 1 294 ? 31.757 61.601 76.313 1.00 58.86 284 ILE A O 1
ATOM 2224 N N . THR A 1 295 ? 30.208 61.379 77.945 1.00 56.70 285 THR A N 1
ATOM 2225 C CA . THR A 1 295 ? 29.428 60.373 77.238 1.00 56.70 285 THR A CA 1
ATOM 2226 C C . THR A 1 295 ? 28.168 60.974 76.583 1.00 56.10 285 THR A C 1
ATOM 2227 O O . THR A 1 295 ? 27.489 61.793 77.184 1.00 56.86 285 THR A O 1
ATOM 2231 N N . THR A 1 296 ? 27.855 60.578 75.354 1.00 55.39 286 THR A N 1
ATOM 2232 C CA . THR A 1 296 ? 26.589 60.972 74.741 1.00 55.50 286 THR A CA 1
ATOM 2233 C C . THR A 1 296 ? 25.885 59.749 74.156 1.00 55.98 286 THR A C 1
ATOM 2234 O O . THR A 1 296 ? 26.492 58.703 73.965 1.00 57.03 286 THR A O 1
ATOM 2238 N N . GLY A 1 297 ? 24.601 59.890 73.854 1.00 56.20 287 GLY A N 1
ATOM 2239 C CA . GLY A 1 297 ? 23.844 58.821 73.230 1.00 55.30 287 GLY A CA 1
ATOM 2240 C C . GLY A 1 297 ? 23.747 58.989 71.726 1.00 55.33 287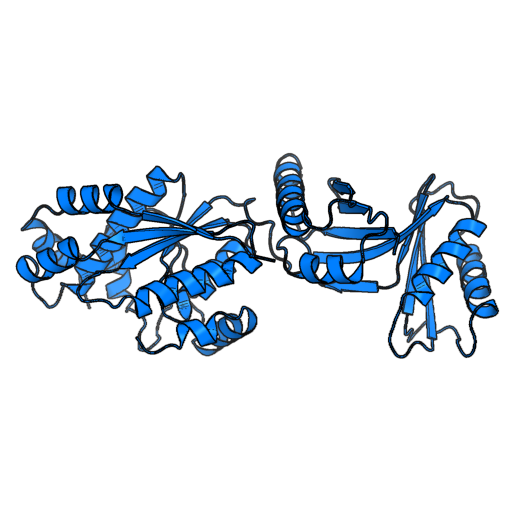 GLY A C 1
ATOM 2241 O O . GLY A 1 297 ? 22.852 58.426 71.108 1.00 55.79 287 GLY A O 1
ATOM 2242 N N . GLU A 1 298 ? 24.660 59.762 71.139 1.00 54.88 288 GLU A N 1
ATOM 2243 C CA . GLU A 1 298 ? 24.693 59.975 69.690 1.00 54.62 288 GLU A CA 1
ATOM 2244 C C . GLU A 1 298 ? 24.869 58.642 68.985 1.00 54.55 288 GLU A C 1
ATOM 2245 O O . GLU A 1 298 ? 25.593 57.767 69.466 1.00 54.67 288 GLU A O 1
ATOM 2251 N N . SER A 1 299 ? 24.196 58.475 67.856 1.00 54.87 289 SER A N 1
ATOM 2252 C CA . SER A 1 299 ? 24.461 57.336 66.985 1.00 56.52 289 SER A CA 1
ATOM 2253 C C . SER A 1 299 ? 24.481 57.818 65.535 1.00 56.72 289 SER A C 1
ATOM 2254 O O . SER A 1 299 ? 23.962 58.878 65.239 1.00 57.30 289 SER A O 1
ATOM 2257 N N . LEU A 1 300 ? 25.117 57.075 64.636 1.00 58.04 290 LEU A N 1
ATOM 2258 C CA . LEU A 1 300 ? 25.184 57.497 63.233 1.00 58.40 290 LEU A CA 1
ATOM 2259 C C . LEU A 1 300 ? 23.977 57.008 62.474 1.00 59.89 290 LEU A C 1
ATOM 2260 O O . LEU A 1 300 ? 23.563 55.866 62.638 1.00 60.30 290 LEU A O 1
ATOM 2265 N N . GLY A 1 301 ? 23.399 57.879 61.659 1.00 62.21 291 GLY A N 1
ATOM 2266 C CA . GLY A 1 301 ? 22.531 57.437 60.571 1.00 64.85 291 GLY A CA 1
ATOM 2267 C C . GLY A 1 301 ? 21.081 57.075 60.844 1.00 67.51 291 GLY A C 1
ATOM 2268 O O . GLY A 1 301 ? 20.408 56.515 59.968 1.00 68.66 291 GLY A O 1
ATOM 2269 N N . GLN A 1 302 ? 20.585 57.388 62.038 1.00 69.31 292 GLN A N 1
ATOM 2270 C CA . GLN A 1 302 ? 19.143 57.362 62.287 1.00 70.97 292 GLN A CA 1
ATOM 2271 C C . GLN A 1 302 ? 18.521 58.686 61.870 1.00 71.79 292 GLN A C 1
ATOM 2272 O O . GLN A 1 302 ? 19.208 59.711 61.798 0.50 71.87 292 GLN A O 1
ATOM 2278 N N . VAL A 1 303 ? 17.219 58.659 61.602 1.00 72.80 293 VAL A N 1
ATOM 2279 C CA . VAL A 1 303 ? 16.490 59.858 61.176 1.00 73.81 293 VAL A CA 1
ATOM 2280 C C . VAL A 1 303 ? 16.699 61.060 62.119 1.00 74.00 293 VAL A C 1
ATOM 2281 O O . VAL A 1 303 ? 16.919 62.186 61.657 1.00 74.49 293 VAL A O 1
ATOM 2285 N N . ALA A 1 304 ? 16.661 60.813 63.427 1.00 73.78 294 ALA A N 1
ATOM 2286 C CA . ALA A 1 304 ? 16.830 61.882 64.413 1.00 73.58 294 ALA A CA 1
ATOM 2287 C C . ALA A 1 304 ? 18.298 62.044 64.832 1.00 73.48 294 ALA A C 1
ATOM 2288 O O . ALA A 1 304 ? 18.643 62.918 65.643 1.00 73.81 294 ALA A O 1
ATOM 2290 N N . SER A 1 305 ? 19.165 61.195 64.290 1.00 72.90 295 SER A N 1
ATOM 2291 C CA . SER A 1 305 ? 20.585 61.307 64.597 1.00 72.31 295 SER A CA 1
ATOM 2292 C C . SER A 1 305 ? 21.231 62.405 63.734 1.00 71.43 295 SER A C 1
ATOM 2293 O O . SER A 1 305 ? 20.787 62.673 62.606 1.00 71.65 295 SER A O 1
ATOM 2296 N N . GLN A 1 306 ? 22.234 63.076 64.297 1.00 69.86 296 GLN A N 1
ATOM 2297 C CA . GLN A 1 306 ? 22.916 64.157 63.598 1.00 68.26 296 GLN A CA 1
ATOM 2298 C C . GLN A 1 306 ? 23.795 63.575 62.493 1.00 66.73 296 GLN A C 1
ATOM 2299 O O . GLN A 1 306 ? 24.210 62.412 62.554 1.00 66.55 296 GLN A O 1
ATOM 2305 N N . THR A 1 307 ? 24.062 64.385 61.476 1.00 64.58 297 THR A N 1
ATOM 2306 C CA . THR A 1 307 ? 25.004 64.017 60.434 1.00 62.52 297 THR A CA 1
ATOM 2307 C C . THR A 1 307 ? 26.434 64.090 60.971 1.00 61.89 297 THR A C 1
ATOM 2308 O O . THR A 1 307 ? 26.706 64.735 61.994 1.00 61.44 297 THR A O 1
ATOM 2312 N N . LEU A 1 308 ? 27.343 63.437 60.260 1.00 60.58 298 LEU A N 1
ATOM 2313 C CA . LEU A 1 308 ? 28.774 63.568 60.498 1.00 59.63 298 LEU A CA 1
ATOM 2314 C C . LEU A 1 308 ? 29.238 65.030 60.440 1.00 58.71 298 LEU A C 1
ATOM 2315 O O . LEU A 1 308 ? 30.067 65.444 61.237 1.00 58.94 298 LEU A O 1
ATOM 2320 N N . ASP A 1 309 ? 28.703 65.800 59.493 1.00 57.93 299 ASP A N 1
ATOM 2321 C CA . ASP A 1 309 ? 28.979 67.237 59.389 1.00 57.33 299 ASP A CA 1
ATOM 2322 C C . ASP A 1 309 ? 28.587 67.974 60.667 1.00 57.09 299 ASP A C 1
ATOM 2323 O O . ASP A 1 309 ? 29.366 68.764 61.212 1.00 56.97 299 ASP A O 1
ATOM 2328 N N . SER A 1 310 ? 27.381 67.708 61.152 1.00 56.09 300 SER A N 1
ATOM 2329 C CA . SER A 1 310 ? 26.957 68.257 62.427 1.00 55.31 300 SER A CA 1
ATOM 2330 C C . SER A 1 310 ? 27.918 67.861 63.565 1.00 55.44 300 SER A C 1
ATOM 2331 O O . SER A 1 310 ? 28.353 68.703 64.357 1.00 55.52 300 SER A O 1
ATOM 2334 N N . MET A 1 311 ? 28.240 66.578 63.641 1.00 55.23 301 MET A N 1
ATOM 2335 C CA . MET A 1 311 ? 29.102 66.063 64.694 1.00 56.45 301 MET A CA 1
ATOM 2336 C C . MET A 1 311 ? 30.487 66.697 64.605 1.00 54.72 301 MET A C 1
ATOM 2337 O O . MET A 1 311 ? 31.056 67.105 65.616 1.00 54.26 301 MET A O 1
ATOM 2342 N N . HIS A 1 312 ? 31.004 66.793 63.381 1.00 53.74 302 HIS A N 1
ATOM 2343 C CA . HIS A 1 312 ? 32.302 67.378 63.127 1.00 52.88 302 HIS A CA 1
ATOM 2344 C C . HIS A 1 312 ? 32.373 68.825 63.609 1.00 52.75 302 HIS A C 1
ATOM 2345 O O . HIS A 1 312 ? 33.376 69.228 64.186 1.00 53.21 302 HIS A O 1
ATOM 2352 N N . THR A 1 313 ? 31.299 69.587 63.400 1.00 51.88 303 THR A N 1
ATOM 2353 C CA . THR A 1 313 ? 31.278 70.991 63.743 1.00 51.12 303 THR A CA 1
ATOM 2354 C C . THR A 1 313 ? 31.076 71.226 65.240 1.00 52.25 303 THR A C 1
ATOM 2355 O O . THR A 1 313 ? 31.567 72.206 65.779 1.00 53.49 303 THR A O 1
ATOM 2359 N N . ILE A 1 314 ? 30.375 70.329 65.920 1.00 52.46 304 ILE A N 1
ATOM 2360 C CA . ILE A 1 314 ? 30.095 70.517 67.346 1.00 52.43 304 ILE A CA 1
ATOM 2361 C C . ILE A 1 314 ? 31.306 70.128 68.180 1.00 53.50 304 ILE A C 1
ATOM 2362 O O . ILE A 1 314 ? 31.628 70.782 69.179 1.00 54.99 304 ILE A O 1
ATOM 2367 N N . ASN A 1 315 ? 31.984 69.069 67.751 1.00 53.66 305 ASN A N 1
ATOM 2368 C CA . ASN A 1 315 ? 33.147 68.549 68.436 1.00 53.21 305 ASN A CA 1
ATOM 2369 C C . ASN A 1 315 ? 34.370 69.493 68.398 1.00 53.75 305 ASN A C 1
ATOM 2370 O O . ASN A 1 315 ? 35.338 69.301 69.131 1.00 54.59 305 ASN A O 1
ATOM 2375 N N . GLU A 1 316 ? 34.321 70.515 67.556 1.00 54.14 306 GLU A N 1
ATOM 2376 C CA . GLU A 1 316 ? 35.409 71.478 67.449 1.00 54.16 306 GLU A CA 1
ATOM 2377 C C . GLU A 1 316 ? 35.798 72.082 68.784 1.00 54.07 306 GLU A C 1
ATOM 2378 O O . GLU A 1 316 ? 36.963 72.364 69.016 1.00 54.37 306 GLU A O 1
ATOM 2384 N N . VAL A 1 317 ? 34.822 72.257 69.662 1.00 54.44 307 VAL A N 1
ATOM 2385 C CA . VAL A 1 317 ? 35.012 73.039 70.882 1.00 54.82 307 VAL A CA 1
ATOM 2386 C C . VAL A 1 317 ? 35.599 72.262 72.058 1.00 55.30 307 VAL A C 1
ATOM 2387 O O . VAL A 1 317 ? 35.813 72.838 73.126 1.00 56.70 307 VAL A O 1
ATOM 2391 N N . THR A 1 318 ? 35.851 70.969 71.877 1.00 54.97 308 THR A N 1
ATOM 2392 C CA . THR A 1 318 ? 36.411 70.129 72.951 1.00 54.89 308 THR A CA 1
ATOM 2393 C C . THR A 1 318 ? 37.340 69.079 72.388 1.00 54.41 308 THR A C 1
ATOM 2394 O O . THR A 1 318 ? 37.038 68.460 71.370 1.00 53.97 308 THR A O 1
ATOM 2398 N N . ASN A 1 319 ? 38.473 68.895 73.050 1.00 54.50 309 ASN A N 1
ATOM 2399 C CA . ASN A 1 319 ? 39.380 67.806 72.735 1.00 54.76 309 ASN A CA 1
ATOM 2400 C C . ASN A 1 319 ? 39.382 66.785 73.870 1.00 55.28 309 ASN A C 1
ATOM 2401 O O . ASN A 1 319 ? 40.288 65.962 73.961 1.00 55.79 309 ASN A O 1
ATOM 2406 N N . TYR A 1 320 ? 38.363 66.851 74.737 1.00 55.78 310 TYR A N 1
ATOM 2407 C CA . TYR A 1 320 ? 38.081 65.779 75.689 1.00 56.02 310 TYR A CA 1
ATOM 2408 C C . TYR A 1 320 ? 37.525 64.586 74.943 1.00 56.21 310 TYR A C 1
ATOM 2409 O O . TYR A 1 320 ? 36.737 64.757 74.011 1.00 56.60 310 TYR A O 1
ATOM 2418 N N . PRO A 1 321 ? 37.898 63.366 75.363 1.00 56.12 311 PRO A N 1
ATOM 2419 C CA . PRO A 1 321 ? 37.278 62.224 74.711 1.00 55.46 311 PRO A CA 1
ATOM 2420 C C . PRO A 1 321 ? 35.759 62.337 74.794 1.00 56.20 311 PRO A C 1
ATOM 2421 O O . PRO A 1 321 ? 35.221 62.703 75.845 1.00 55.69 311 PRO A O 1
ATOM 2425 N N . VAL A 1 322 ? 35.077 62.050 73.685 1.00 56.35 312 VAL A N 1
ATOM 2426 C CA . VAL A 1 322 ? 33.625 61.980 73.687 1.00 56.43 312 VAL A CA 1
ATOM 2427 C C . VAL A 1 322 ? 33.229 60.526 73.422 1.00 57.33 312 VAL A C 1
ATOM 2428 O O . VAL A 1 322 ? 33.284 60.048 72.296 1.00 57.74 312 VAL A O 1
ATOM 2432 N N . ILE A 1 323 ? 32.884 59.821 74.498 1.00 58.10 313 ILE A N 1
ATOM 2433 C CA . ILE A 1 323 ? 32.513 58.415 74.465 1.00 58.01 313 ILE A CA 1
ATOM 2434 C C . ILE A 1 323 ? 31.116 58.311 73.858 1.00 58.06 313 ILE A C 1
ATOM 2435 O O . ILE A 1 323 ? 30.166 58.898 74.391 1.00 57.66 313 ILE A O 1
ATOM 2440 N N . ARG A 1 324 ? 30.985 57.556 72.765 1.00 57.06 314 ARG A N 1
ATOM 2441 C CA . ARG A 1 324 ? 29.702 57.416 72.083 1.00 56.17 314 ARG A CA 1
ATOM 2442 C C . ARG A 1 324 ? 29.323 55.940 71.915 1.00 56.11 314 ARG A C 1
ATOM 2443 O O . ARG A 1 324 ? 29.455 55.375 70.822 1.00 56.07 314 ARG A O 1
ATOM 2451 N N . PRO A 1 325 ? 28.829 55.306 73.007 1.00 55.35 315 PRO A N 1
ATOM 2452 C CA . PRO A 1 325 ? 28.563 53.860 73.025 1.00 54.24 315 PRO A CA 1
ATOM 2453 C C . PRO A 1 325 ? 27.678 53.355 71.896 1.00 53.63 315 PRO A C 1
ATOM 2454 O O . PRO A 1 325 ? 27.864 52.232 71.426 1.00 53.58 315 PRO A O 1
ATOM 2458 N N . LEU A 1 326 ? 26.716 54.173 71.474 1.00 53.28 316 LEU A N 1
ATOM 2459 C CA . LEU A 1 326 ? 25.717 53.740 70.504 1.00 52.40 316 LEU A CA 1
ATOM 2460 C C . LEU A 1 326 ? 26.097 54.164 69.098 1.00 52.00 316 LEU A C 1
ATOM 2461 O O . LEU A 1 326 ? 25.324 53.968 68.160 1.00 52.41 316 LEU A O 1
ATOM 2466 N N . ILE A 1 327 ? 27.306 54.696 68.950 1.00 50.98 317 ILE A N 1
ATOM 2467 C CA . ILE A 1 327 ? 27.716 55.329 67.703 1.00 50.72 317 ILE A CA 1
ATOM 2468 C C . ILE A 1 327 ? 27.416 54.501 66.454 1.00 50.84 317 ILE A C 1
ATOM 2469 O O . ILE A 1 327 ? 27.052 55.062 65.426 1.00 51.02 317 ILE A O 1
ATOM 2474 N N . THR A 1 328 ? 27.553 53.180 66.546 1.00 51.20 318 THR A N 1
ATOM 2475 C CA . THR A 1 328 ? 27.306 52.315 65.393 1.00 52.37 318 THR A CA 1
ATOM 2476 C C . THR A 1 328 ? 26.212 51.286 65.660 1.00 53.64 318 THR A C 1
ATOM 2477 O O . THR A 1 328 ? 26.102 50.290 64.946 1.00 53.50 318 THR A O 1
ATOM 2481 N N . MET A 1 329 ? 25.393 51.536 66.680 1.00 55.10 319 MET A N 1
ATOM 2482 C CA . MET A 1 329 ? 24.243 50.674 66.967 1.00 57.57 319 MET A CA 1
ATOM 2483 C C . MET A 1 329 ? 22.976 51.134 66.225 1.00 57.68 319 MET A C 1
ATOM 2484 O O . MET A 1 329 ? 22.813 52.331 65.944 1.00 57.21 319 MET A O 1
ATOM 2489 N N . ASP A 1 330 ? 22.077 50.197 65.913 1.00 58.48 320 ASP A N 1
ATOM 2490 C CA . ASP A 1 330 ? 20.803 50.580 65.298 1.00 60.22 320 ASP A CA 1
ATOM 2491 C C . ASP A 1 330 ? 19.729 50.789 66.355 1.00 60.37 320 ASP A C 1
ATOM 2492 O O . ASP A 1 330 ? 19.895 50.375 67.499 1.00 60.94 320 ASP A O 1
ATOM 2497 N N . LYS A 1 331 ? 18.634 51.435 65.960 1.00 61.10 321 LYS A N 1
ATOM 2498 C CA . LYS A 1 331 ? 17.483 51.672 66.836 1.00 61.20 321 LYS A CA 1
ATOM 2499 C C . LYS A 1 331 ? 17.064 50.440 67.643 1.00 61.17 321 LYS A C 1
ATOM 2500 O O . LYS A 1 331 ? 16.825 50.549 68.844 1.00 61.95 321 LYS A O 1
ATOM 2506 N N . LEU A 1 332 ? 16.994 49.282 66.984 1.00 60.74 322 LEU A N 1
ATOM 2507 C CA . LEU A 1 332 ? 16.469 48.056 67.592 1.00 60.39 322 LEU A CA 1
ATOM 2508 C C . LEU A 1 332 ? 17.295 47.559 68.765 1.00 60.17 322 LEU A C 1
ATOM 2509 O O . LEU A 1 332 ? 16.733 47.187 69.801 1.00 60.16 322 LEU A O 1
ATOM 2514 N N . GLU A 1 333 ? 18.619 47.548 68.612 1.00 59.93 323 GLU A N 1
ATOM 2515 C CA . GLU A 1 333 ? 19.477 47.117 69.713 1.00 60.37 323 GLU A CA 1
ATOM 2516 C C . GLU A 1 333 ? 19.459 48.133 70.837 1.00 58.01 323 GLU A C 1
ATOM 2517 O O . GLU A 1 333 ? 19.525 47.756 72.004 1.00 58.53 323 GLU A O 1
ATOM 2523 N N . ILE A 1 334 ? 19.352 49.415 70.486 1.00 55.62 324 ILE A N 1
ATOM 2524 C CA . ILE A 1 334 ? 19.221 50.467 71.490 1.00 53.74 324 ILE A CA 1
ATOM 2525 C C . ILE A 1 334 ? 17.933 50.293 72.309 1.00 53.52 324 ILE A C 1
ATOM 2526 O O . ILE A 1 334 ? 17.957 50.381 73.539 1.00 53.08 324 ILE A O 1
ATOM 2531 N N . ILE A 1 335 ? 16.824 50.030 71.624 1.00 52.87 325 ILE A N 1
ATOM 2532 C CA . ILE A 1 335 ? 15.536 49.871 72.281 1.00 52.90 325 ILE A CA 1
ATOM 2533 C C . ILE A 1 335 ? 15.532 48.606 73.137 1.00 53.09 325 ILE A C 1
ATOM 2534 O O . ILE A 1 335 ? 15.043 48.613 74.266 1.00 52.23 325 ILE A O 1
ATOM 2539 N N . LYS A 1 336 ? 16.095 47.533 72.594 1.00 52.99 326 LYS A N 1
ATOM 2540 C CA . LYS A 1 336 ? 16.182 46.278 73.315 1.00 54.11 326 LYS A CA 1
ATOM 2541 C C . LYS A 1 336 ? 16.815 46.508 74.688 1.00 54.51 326 LYS A C 1
ATOM 2542 O O . LYS A 1 336 ? 16.254 46.108 75.709 1.00 55.61 326 LYS A O 1
ATOM 2548 N N . ILE A 1 337 ? 17.956 47.187 74.711 1.00 53.79 327 ILE A N 1
ATOM 2549 C CA . ILE A 1 337 ? 18.670 47.422 75.954 1.00 53.69 327 ILE A CA 1
ATOM 2550 C C . ILE A 1 337 ? 17.876 48.330 76.902 1.00 55.05 327 ILE A C 1
ATOM 2551 O O . ILE A 1 337 ? 17.806 48.074 78.119 1.00 55.85 327 ILE A O 1
ATOM 2556 N N . ALA A 1 338 ? 17.261 49.368 76.338 1.00 55.30 328 ALA A N 1
ATOM 2557 C CA . ALA A 1 338 ? 16.488 50.319 77.115 1.00 55.43 328 ALA A CA 1
ATOM 2558 C C . ALA A 1 338 ? 15.313 49.625 77.784 1.00 56.49 328 ALA A C 1
ATOM 2559 O O . ALA A 1 338 ? 14.910 50.002 78.889 1.00 57.52 328 ALA A O 1
ATOM 2561 N N . GLU A 1 339 ? 14.764 48.617 77.112 1.00 56.26 329 GLU A N 1
ATOM 2562 C CA . GLU A 1 339 ? 13.696 47.819 77.677 1.00 56.40 329 GLU A CA 1
ATOM 2563 C C . GLU A 1 339 ? 14.244 46.941 78.792 1.00 56.53 329 GLU A C 1
ATOM 2564 O O . GLU A 1 339 ? 13.701 46.937 79.895 1.00 56.68 329 GLU A O 1
ATOM 2570 N N . GLU A 1 340 ? 15.331 46.223 78.504 1.00 56.80 330 GLU A N 1
ATOM 2571 C CA . GLU A 1 340 ? 16.009 45.346 79.482 1.00 57.48 330 GLU A CA 1
ATOM 2572 C C . GLU A 1 340 ? 16.373 46.036 80.796 1.00 55.68 330 GLU A C 1
ATOM 2573 O O . GLU A 1 340 ? 16.185 45.472 81.872 1.00 55.26 330 GLU A O 1
ATOM 2579 N N . ILE A 1 341 ? 16.899 47.256 80.696 1.00 54.66 331 ILE A N 1
ATOM 2580 C CA . ILE A 1 341 ? 17.303 48.016 81.877 1.00 52.59 331 ILE A CA 1
ATOM 2581 C C . ILE A 1 341 ? 16.158 48.851 82.461 1.00 52.83 331 ILE A C 1
ATOM 2582 O O . ILE A 1 341 ? 16.311 49.473 83.502 1.00 52.75 331 ILE A O 1
ATOM 2587 N N . GLY A 1 342 ? 15.017 48.870 81.775 1.00 53.07 332 GLY A N 1
ATOM 2588 C CA . GLY A 1 342 ? 13.818 49.552 82.261 1.00 52.85 332 GLY A CA 1
ATOM 2589 C C . GLY A 1 342 ? 13.797 51.065 82.190 1.00 52.78 332 GLY A C 1
ATOM 2590 O O . GLY A 1 342 ? 13.170 51.696 83.021 1.00 53.46 332 GLY A O 1
ATOM 2591 N N . THR A 1 343 ? 14.471 51.650 81.205 1.00 52.65 333 THR A N 1
ATOM 2592 C CA . THR A 1 343 ? 14.410 53.090 80.983 1.00 52.64 333 THR A CA 1
ATOM 2593 C C . THR A 1 343 ? 13.497 53.410 79.804 1.00 53.68 333 THR A C 1
ATOM 2594 O O . THR A 1 343 ? 13.040 54.543 79.653 1.00 54.60 333 THR A O 1
ATOM 2598 N N . TYR A 1 344 ? 13.240 52.412 78.960 1.00 53.90 334 TYR A N 1
ATOM 2599 C CA . TYR A 1 344 ? 12.438 52.610 77.764 1.00 54.39 334 TYR A CA 1
ATOM 2600 C C . TYR A 1 344 ? 11.098 53.327 78.001 1.00 54.90 334 TYR A C 1
ATOM 2601 O O . TYR A 1 344 ? 10.832 54.361 77.384 1.00 55.20 334 TYR A O 1
ATOM 2610 N N . ASP A 1 345 ? 10.251 52.781 78.871 1.00 54.73 335 ASP A N 1
ATOM 2611 C CA . ASP A 1 345 ? 8.920 53.376 79.064 1.00 54.73 335 ASP A CA 1
ATOM 2612 C C . ASP A 1 345 ? 8.927 54.759 79.740 1.00 54.54 335 ASP A C 1
ATOM 2613 O O . ASP A 1 345 ? 7.954 55.498 79.633 1.00 54.91 335 ASP A O 1
ATOM 2618 N N . ILE A 1 346 ? 10.021 55.120 80.410 1.00 54.07 336 ILE A N 1
ATOM 2619 C CA . ILE A 1 346 ? 10.150 56.481 80.904 1.00 53.83 336 ILE A CA 1
ATOM 2620 C C . ILE A 1 346 ? 10.484 57.398 79.736 1.00 54.71 336 ILE A C 1
ATOM 2621 O O . ILE A 1 346 ? 9.822 58.419 79.532 1.00 54.76 336 ILE A O 1
ATOM 2626 N N . SER A 1 347 ? 11.509 57.021 78.971 1.00 54.91 337 SER A N 1
ATOM 2627 C CA . SER A 1 347 ? 11.932 57.779 77.797 1.00 56.09 337 SER A CA 1
ATOM 2628 C C . SER A 1 347 ? 10.768 58.057 76.849 1.00 56.85 337 SER A C 1
ATOM 2629 O O . SER A 1 347 ? 10.716 59.103 76.201 1.00 56.96 337 SER A O 1
ATOM 2632 N N . ILE A 1 348 ? 9.830 57.116 76.796 1.00 57.89 338 ILE A N 1
ATOM 2633 C CA . ILE A 1 348 ? 8.756 57.142 75.823 1.00 58.64 338 ILE A CA 1
ATOM 2634 C C . ILE A 1 348 ? 7.687 58.196 76.120 1.00 59.30 338 ILE A C 1
ATOM 2635 O O . ILE A 1 348 ? 6.975 58.609 75.212 1.00 59.28 338 ILE A O 1
ATOM 2640 N N . ARG A 1 349 ? 7.596 58.630 77.382 1.00 60.56 339 ARG A N 1
ATOM 2641 C CA . ARG A 1 349 ? 6.707 59.745 77.798 1.00 61.64 339 ARG A CA 1
ATOM 2642 C C . ARG A 1 349 ? 6.830 60.975 76.875 1.00 62.74 339 ARG A C 1
ATOM 2643 O O . ARG A 1 349 ? 7.925 61.515 76.710 1.00 63.19 339 ARG A O 1
ATOM 2651 N N . PRO A 1 350 ? 5.710 61.432 76.286 1.00 63.89 340 PRO A N 1
ATOM 2652 C CA . PRO A 1 350 ? 5.778 62.289 75.094 1.00 64.97 340 PRO A CA 1
ATOM 2653 C C . PRO A 1 350 ? 5.888 63.802 75.344 1.00 66.17 340 PRO A C 1
ATOM 2654 O O . PRO A 1 350 ? 4.946 64.553 75.073 1.00 66.22 340 PRO A O 1
ATOM 2658 N N . TYR A 1 351 ? 7.040 64.240 75.845 1.00 67.57 341 TYR A N 1
ATOM 2659 C CA . TYR A 1 351 ? 7.340 65.671 75.995 1.00 68.49 341 TYR A CA 1
ATOM 2660 C C . TYR A 1 351 ? 8.723 65.999 75.413 1.00 69.20 341 TYR A C 1
ATOM 2661 O O . TYR A 1 351 ? 9.580 66.611 76.067 1.00 70.10 341 TYR A O 1
ATOM 2670 N N . LYS A 1 366 ? 24.068 70.932 56.488 1.00 61.82 356 LYS A N 1
ATOM 2671 C CA . LYS A 1 366 ? 25.422 70.480 56.830 1.00 61.01 356 LYS A CA 1
ATOM 2672 C C . LYS A 1 366 ? 26.244 71.643 57.396 1.00 60.08 356 LYS A C 1
ATOM 2673 O O . LYS A 1 366 ? 26.829 72.425 56.637 1.00 60.79 356 LYS A O 1
ATOM 2679 N N . PRO A 1 367 ? 26.275 71.775 58.730 1.00 58.90 357 PRO A N 1
ATOM 2680 C CA . PRO A 1 367 ? 27.016 72.869 59.354 1.00 58.90 357 PRO A CA 1
ATOM 2681 C C . PRO A 1 367 ? 28.526 72.771 59.135 1.00 59.23 357 PRO A C 1
ATOM 2682 O O . PRO A 1 367 ? 29.101 71.684 59.235 1.00 59.64 357 PRO A O 1
ATOM 2686 N N . LYS A 1 368 ? 29.144 73.908 58.830 1.00 59.01 358 LYS A N 1
ATOM 2687 C CA . LYS A 1 368 ? 30.586 74.000 58.668 1.00 58.73 358 LYS A CA 1
ATOM 2688 C C . LYS A 1 368 ? 31.200 74.727 59.870 1.00 58.21 358 LYS A C 1
ATOM 2689 O O . LYS A 1 368 ? 30.558 75.590 60.472 1.00 58.19 358 LYS A O 1
ATOM 2695 N N . ARG A 1 369 ? 32.443 74.376 60.202 1.00 57.77 359 ARG A N 1
ATOM 2696 C CA . ARG A 1 369 ? 33.213 75.034 61.271 1.00 57.33 359 ARG A CA 1
ATOM 2697 C C . ARG A 1 369 ? 33.479 76.547 61.034 1.00 56.45 359 ARG A C 1
ATOM 2698 O O . ARG A 1 369 ? 33.354 77.360 61.952 1.00 55.66 359 ARG A O 1
ATOM 2706 N N . GLU A 1 370 ? 33.805 76.908 59.797 1.00 55.98 360 GLU A N 1
ATOM 2707 C CA . GLU A 1 370 ? 34.020 78.296 59.400 1.00 56.51 360 GLU A CA 1
ATOM 2708 C C . GLU A 1 370 ? 32.841 79.217 59.744 1.00 56.20 360 GLU A C 1
ATOM 2709 O O . GLU A 1 370 ? 33.038 80.302 60.290 1.00 55.88 360 GLU A O 1
ATOM 2715 N N . LYS A 1 371 ? 31.624 78.783 59.427 1.00 56.09 361 LYS A N 1
ATOM 2716 C CA . LYS A 1 371 ? 30.445 79.592 59.706 1.00 56.45 361 LYS A CA 1
ATOM 2717 C C . LYS A 1 371 ? 30.113 79.573 61.191 1.00 56.58 361 LYS A C 1
ATOM 2718 O O . LYS A 1 371 ? 29.745 80.608 61.751 1.00 57.70 361 LYS A O 1
ATOM 2724 N N . ALA A 1 372 ? 30.252 78.416 61.834 1.00 55.31 362 ALA A N 1
ATOM 2725 C CA . ALA A 1 372 ? 30.000 78.336 63.266 1.00 55.18 362 ALA A CA 1
ATOM 2726 C C . ALA A 1 372 ? 30.900 79.316 64.025 1.00 55.15 362 ALA A C 1
ATOM 2727 O O . ALA A 1 372 ? 30.454 79.994 64.951 1.00 55.27 362 ALA A O 1
ATOM 2729 N N . ASN A 1 373 ? 32.164 79.397 63.616 1.00 55.15 363 ASN A N 1
ATOM 2730 C CA . ASN A 1 373 ? 33.123 80.282 64.270 1.00 55.08 363 ASN A CA 1
ATOM 2731 C C . ASN A 1 373 ? 32.842 81.751 63.976 1.00 55.21 363 ASN A C 1
ATOM 2732 O O . ASN A 1 373 ? 32.845 82.582 64.886 1.00 54.68 363 ASN A O 1
ATOM 2737 N N . ARG A 1 374 ? 32.569 82.043 62.705 1.00 55.76 364 ARG A N 1
ATOM 2738 C CA . ARG A 1 374 ? 32.282 83.397 62.226 1.00 56.49 364 ARG A CA 1
ATOM 2739 C C . ARG A 1 374 ? 31.059 84.008 62.907 1.00 56.56 364 ARG A C 1
ATOM 2740 O O . ARG A 1 374 ? 31.052 85.201 63.220 1.00 57.25 364 ARG A O 1
ATOM 2748 N N . PHE A 1 375 ? 30.027 83.196 63.132 1.00 56.25 365 PHE A N 1
ATOM 2749 C CA . PHE A 1 375 ? 28.834 83.675 63.829 1.00 55.89 365 PHE A CA 1
ATOM 2750 C C . PHE A 1 375 ? 29.113 83.880 65.325 1.00 56.54 365 PHE A C 1
ATOM 2751 O O . PHE A 1 375 ? 28.739 84.904 65.888 1.00 56.91 365 PHE A O 1
ATOM 2759 N N . GLU A 1 376 ? 29.786 82.918 65.955 1.00 56.88 366 GLU A N 1
ATOM 2760 C CA . GLU A 1 376 ? 30.121 83.023 67.380 1.00 57.50 366 GLU A CA 1
ATOM 2761 C C . GLU A 1 376 ? 31.060 84.197 67.687 1.00 57.89 366 GLU A C 1
ATOM 2762 O O . GLU A 1 376 ? 31.060 84.732 68.801 1.00 57.62 366 GLU A O 1
ATOM 2768 N N . ALA A 1 377 ? 31.850 84.598 66.692 1.00 58.68 367 ALA A N 1
ATOM 2769 C CA . ALA A 1 377 ? 32.744 85.757 66.815 1.00 59.00 367 ALA A CA 1
ATOM 2770 C C . ALA A 1 377 ? 32.003 87.047 67.161 1.00 59.21 367 ALA A C 1
ATOM 2771 O O . ALA A 1 377 ? 32.593 87.957 67.735 1.00 59.49 367 ALA A O 1
ATOM 2773 N N . LYS A 1 378 ? 30.712 87.102 66.831 1.00 59.74 368 LYS A N 1
ATOM 2774 C CA . LYS A 1 378 ? 29.902 88.318 66.965 1.00 60.36 368 LYS A CA 1
ATOM 2775 C C . LYS A 1 378 ? 29.417 88.650 68.386 1.00 60.72 368 LYS A C 1
ATOM 2776 O O . LYS A 1 378 ? 28.950 89.762 68.631 1.00 60.45 368 LYS A O 1
ATOM 2782 N N . TYR A 1 379 ? 29.524 87.693 69.310 1.00 61.38 369 TYR A N 1
ATOM 2783 C CA . TYR A 1 379 ? 29.120 87.902 70.712 1.00 61.94 369 TYR A CA 1
ATOM 2784 C C . TYR A 1 379 ? 29.917 87.006 71.660 1.00 61.88 369 TYR A C 1
ATOM 2785 O O . TYR A 1 379 ? 30.139 85.836 71.368 1.00 62.43 369 TYR A O 1
ATOM 2794 N N . ASP A 1 380 ? 30.346 87.563 72.790 1.00 61.88 370 ASP A N 1
ATOM 2795 C CA . ASP A 1 380 ? 31.146 86.823 73.770 1.00 62.27 370 ASP A CA 1
ATOM 2796 C C . ASP A 1 380 ? 30.261 86.017 74.746 1.00 62.00 370 ASP A C 1
ATOM 2797 O O . ASP A 1 380 ? 29.629 86.574 75.650 1.00 62.34 370 ASP A O 1
ATOM 2802 N N . PHE A 1 381 ? 30.242 84.700 74.550 1.00 61.45 371 PHE A N 1
ATOM 2803 C CA . PHE A 1 381 ? 29.395 83.784 75.311 1.00 60.95 371 PHE A CA 1
ATOM 2804 C C . PHE A 1 381 ? 30.054 83.320 76.602 1.00 61.32 371 PHE A C 1
ATOM 2805 O O . PHE A 1 381 ? 29.445 82.589 77.392 1.00 61.67 371 PHE A O 1
ATOM 2813 N N . THR A 1 382 ? 31.294 83.750 76.821 1.00 61.41 372 THR A N 1
ATOM 2814 C CA . THR A 1 382 ? 32.058 83.339 78.006 1.00 61.20 372 THR A CA 1
ATOM 2815 C C . THR A 1 382 ? 31.364 83.635 79.348 1.00 59.60 372 THR A C 1
ATOM 2816 O O . THR A 1 382 ? 31.329 82.757 80.216 1.00 59.69 372 THR A O 1
ATOM 2820 N N . PRO A 1 383 ? 30.808 84.852 79.526 1.00 58.38 373 PRO A N 1
ATOM 2821 C CA . PRO A 1 383 ? 30.094 85.089 80.792 1.00 57.70 373 PRO A CA 1
ATOM 2822 C C . PRO A 1 383 ? 28.879 84.170 80.965 1.00 57.05 373 PRO A C 1
ATOM 2823 O O . PRO A 1 383 ? 28.662 83.643 82.062 1.00 56.93 373 PRO A O 1
ATOM 2827 N N . LEU A 1 384 ? 28.121 83.963 79.887 1.00 55.98 374 LEU A N 1
ATOM 2828 C CA . LEU A 1 384 ? 27.011 83.017 79.881 1.00 55.56 374 LEU A CA 1
ATOM 2829 C C . LEU A 1 384 ? 27.460 81.587 80.216 1.00 55.63 374 LEU A C 1
ATOM 2830 O O . LEU A 1 384 ? 26.833 80.918 81.033 1.00 56.09 374 LEU A O 1
ATOM 2835 N N . ILE A 1 385 ? 28.540 81.134 79.583 1.00 54.99 375 ILE A N 1
ATOM 2836 C CA . ILE A 1 385 ? 29.109 79.812 79.838 1.00 54.60 375 ILE A CA 1
ATOM 2837 C C . ILE A 1 385 ? 29.491 79.656 81.313 1.00 54.96 375 ILE A C 1
ATOM 2838 O O . ILE A 1 385 ? 29.123 78.663 81.953 1.00 55.37 375 ILE A O 1
ATOM 2843 N N . ASP A 1 386 ? 30.203 80.646 81.851 1.00 54.54 376 ASP A N 1
ATOM 2844 C CA . ASP A 1 386 ? 30.679 80.599 83.235 1.00 54.51 376 ASP A CA 1
ATOM 2845 C C . ASP A 1 386 ? 29.536 80.643 84.262 1.00 54.05 376 ASP A C 1
ATOM 2846 O O . ASP A 1 386 ? 29.609 79.974 85.300 1.00 53.13 376 ASP A O 1
ATOM 2851 N N . GLU A 1 387 ? 28.483 81.410 83.963 1.00 53.47 377 GLU A N 1
ATOM 2852 C CA . GLU A 1 387 ? 27.350 81.534 84.878 1.00 53.60 377 GLU A CA 1
ATOM 2853 C C . GLU A 1 387 ? 26.534 80.246 84.908 1.00 53.81 377 GLU A C 1
ATOM 2854 O O . GLU A 1 387 ? 26.074 79.817 85.965 1.00 53.85 377 GLU A O 1
ATOM 2860 N N . ALA A 1 388 ? 26.379 79.621 83.744 1.00 53.81 378 ALA A N 1
ATOM 2861 C CA . ALA A 1 388 ? 25.664 78.354 83.633 1.00 53.27 378 ALA A CA 1
ATOM 2862 C C . ALA A 1 388 ? 26.345 77.271 84.467 1.00 53.13 378 ALA A C 1
ATOM 2863 O O . ALA A 1 388 ? 25.687 76.510 85.168 1.00 53.00 378 ALA A O 1
ATOM 2865 N N . VAL A 1 389 ? 27.669 77.209 84.389 1.00 53.33 379 VAL A N 1
ATOM 2866 C CA . VAL A 1 389 ? 28.446 76.312 85.241 1.00 53.26 379 VAL A CA 1
ATOM 2867 C C . VAL A 1 389 ? 28.196 76.647 86.720 1.00 53.33 379 VAL A C 1
ATOM 2868 O O . VAL A 1 389 ? 27.907 75.755 87.514 1.00 53.66 379 VAL A O 1
ATOM 2872 N N . ALA A 1 390 ? 28.282 77.930 87.065 1.00 52.63 380 ALA A N 1
ATOM 2873 C CA . ALA A 1 390 ? 28.072 78.395 88.448 1.00 53.00 380 ALA A CA 1
ATOM 2874 C C . ALA A 1 390 ? 26.664 78.152 88.971 1.00 53.54 380 ALA A C 1
ATOM 2875 O O . ALA A 1 390 ? 26.473 78.085 90.186 1.00 53.79 380 ALA A O 1
ATOM 2877 N N . ASN A 1 391 ? 25.698 78.027 88.053 1.00 54.02 381 ASN A N 1
ATOM 2878 C CA . ASN A 1 391 ? 24.272 77.948 88.385 1.00 54.37 381 ASN A CA 1
ATOM 2879 C C . ASN A 1 391 ? 23.709 76.520 88.389 1.00 54.52 381 ASN A C 1
ATOM 2880 O O . ASN A 1 391 ? 22.563 76.296 88.795 1.00 54.28 381 ASN A O 1
ATOM 2885 N N . LYS A 1 392 ? 24.512 75.553 87.958 1.00 54.89 382 LYS A N 1
ATOM 2886 C CA . LYS A 1 392 ? 24.063 74.157 87.947 1.00 55.90 382 LYS A CA 1
ATOM 2887 C C . LYS A 1 392 ? 23.598 73.693 89.328 1.00 56.05 382 LYS A C 1
ATOM 2888 O O . LYS A 1 392 ? 24.169 74.058 90.354 1.00 56.37 382 LYS A O 1
ATOM 2894 N N . GLU A 1 393 ? 22.543 72.898 89.344 1.00 56.13 383 GLU A N 1
ATOM 2895 C CA . GLU A 1 393 ? 22.068 72.314 90.575 1.00 55.82 383 GLU A CA 1
ATOM 2896 C C . GLU A 1 393 ? 22.416 70.843 90.554 1.00 55.45 383 GLU A C 1
ATOM 2897 O O . GLU A 1 393 ? 22.489 70.235 89.482 1.00 55.68 383 GLU A O 1
ATOM 2903 N N . THR A 1 394 ? 22.663 70.279 91.731 1.00 54.86 384 THR A N 1
ATOM 2904 C CA . THR A 1 394 ? 23.080 68.896 91.822 1.00 54.56 384 THR A CA 1
ATOM 2905 C C . THR A 1 394 ? 22.138 68.106 92.716 1.00 54.86 384 THR A C 1
ATOM 2906 O O . THR A 1 394 ? 21.940 68.445 93.872 1.00 53.28 384 THR A O 1
ATOM 2910 N N . MET A 1 395 ? 21.557 67.054 92.144 1.00 56.34 385 MET A N 1
ATOM 2911 C CA . MET A 1 395 ? 20.788 66.064 92.895 1.00 57.91 385 MET A CA 1
ATOM 2912 C C . MET A 1 395 ? 21.617 64.802 92.980 1.00 57.34 385 MET A C 1
ATOM 2913 O O . MET A 1 395 ? 22.377 64.501 92.065 1.00 58.04 385 MET A O 1
ATOM 2918 N N . VAL A 1 396 ? 21.469 64.064 94.072 1.00 57.49 386 VAL A N 1
ATOM 2919 C CA . VAL A 1 396 ? 22.149 62.785 94.242 1.00 57.62 386 VAL A CA 1
ATOM 2920 C C . VAL A 1 396 ? 21.114 61.706 94.492 1.00 58.34 386 VAL A C 1
ATOM 2921 O O . VAL A 1 396 ? 20.422 61.734 95.493 1.00 58.30 386 VAL A O 1
ATOM 2925 N N . LEU A 1 397 ? 21.011 60.763 93.559 1.00 59.90 387 LEU A N 1
ATOM 2926 C CA . LEU A 1 397 ? 19.986 59.732 93.611 1.00 60.58 387 LEU A CA 1
ATOM 2927 C C . LEU A 1 397 ? 20.533 58.355 94.000 1.00 61.47 387 LEU A C 1
ATOM 2928 O O . LEU A 1 397 ? 21.643 57.980 93.634 1.00 61.55 387 LEU A O 1
ATOM 2933 N N . GLN A 1 398 ? 19.728 57.614 94.747 1.00 62.73 388 GLN A N 1
ATOM 2934 C CA . GLN A 1 398 ? 20.077 56.300 95.262 1.00 64.14 388 GLN A CA 1
ATOM 2935 C C . GLN A 1 398 ? 18.894 55.417 95.017 1.00 64.90 388 GLN A C 1
ATOM 2936 O O . GLN A 1 398 ? 17.790 55.920 94.861 1.00 64.96 388 GLN A O 1
ATOM 2942 N N . THR A 1 399 ? 19.107 54.107 95.009 1.00 66.69 389 THR A N 1
ATOM 2943 C CA . THR A 1 399 ? 17.990 53.183 94.983 1.00 68.89 389 THR A CA 1
ATOM 2944 C C . THR A 1 399 ? 17.394 53.113 96.374 1.00 70.96 389 THR A C 1
ATOM 2945 O O . THR A 1 399 ? 18.076 52.791 97.354 1.00 70.66 389 THR A O 1
ATOM 2949 N N . VAL A 1 400 ? 16.106 53.436 96.427 1.00 73.59 390 VAL A N 1
ATOM 2950 C CA . VAL A 1 400 ? 15.382 53.620 97.668 1.00 76.58 390 VAL A CA 1
ATOM 2951 C C . VAL A 1 400 ? 14.644 52.322 98.056 1.00 77.70 390 VAL A C 1
ATOM 2952 O O . VAL A 1 400 ? 13.404 52.257 98.062 1.00 78.17 390 VAL A O 1
ATOM 2956 N N . GLU A 1 401 ? 15.443 51.299 98.370 1.00 78.58 391 GLU A N 1
ATOM 2957 C CA . GLU A 1 401 ? 14.986 49.986 98.853 1.00 79.55 391 GLU A CA 1
ATOM 2958 C C . GLU A 1 401 ? 13.480 49.854 99.162 1.00 79.68 391 GLU A C 1
ATOM 2959 O O . GLU A 1 401 ? 13.035 50.002 100.306 1.00 79.53 391 GLU A O 1
#

Nearest PDB structures (foldseek):
  2c5s-assembly1_A-2  TM=1.003E+00  e=9.971E-81  Bacillus anthracis str. Ames
  4kr7-assembly1_A  TM=9.223E-01  e=2.191E-37  Thermotoga maritima MSB8
  1vbk-assembly1_B  TM=8.195E-01  e=1.490E-24  Pyrococcus horikoshii OT3
  1vbk-assembly1_A  TM=7.961E-01  e=2.256E-24  Pyrococcus horikoshii OT3
  3tm5-assembly1_A  TM=4.199E-01  e=6.595E-08  Pyrococcus furiosus DSM 3638

Sequence (372 aa):
YEYILVRYGEMGKNRSKFVSTLKDNVKFKLKKFPNIKIDATHDRMYIQLNGEDHEAVSERLKDVFGIHKFNLAMKVPSELEDIKKGALAAFLQVKGDVKTFKITVHRSYKHFPMRTMELLPEIGGHILENTEDITVDVHNPDVNVRVEIRSGYSYIMCDERMGAGGLPVGVGGKVMVLLSGGIDSPVAAYLTMKRGVSVEAVHFHSPPFTSERAKQKVIDLAQELTKYCKRVTLHLVPFTEVQKTINKEIPSSYSMTVMRRMMMRITERIAEERNALAITTGESLGQVASQTLDSMHTINEVTNYPVIRPLITMDKLEIIKIAEEIGTYDISIRPYKPKREKANRFEAKYDFTPLIDEAVANKETMVLQTVE

CATH classification: 3.30.2130.30 (+1 more: 3.40.50.620)

Solvent-accessible surface area: 19153 Å² total; per-residue (Å²): 137,73,18,0,3,0,120,28,28,149,106,64,186,92,109,55,116,3,12,66,20,0,70,64,15,0,118,38,44,1,115,146,24,112,93,26,138,17,83,21,49,102,110,53,0,21,0,58,0,71,78,33,83,22,52,21,0,5,117,68,0,110,42,11,3,0,0,64,46,1,18,10,0,20,57,15,66,23,122,28,106,52,0,32,147,2,0,27,36,8,5,111,73,27,154,58,142,46,122,19,0,63,20,58,20,118,73,56,73,165,154,8,120,36,144,40,134,105,0,66,92,65,0,7,32,52,0,76,161,82,22,164,108,29,88,78,55,111,162,117,45,75,6,54,0,66,2,33,0,88,75,50,112,0,9,0,12,21,29,83,58,120,17,30,20,16,39,0,15,23,19,54,31,60,11,0,0,20,4,57,17,37,27,33,6,0,0,0,0,28,40,9,0,70,145,0,28,31,9,13,0,0,19,25,23,4,57,91,104,56,46,105,159,21,46,87,16,1,24,37,0,0,55,42,0,2,62,19,23,56,105,0,18,0,2,6,0,40,4,18,111,4,37,110,19,2,101,176,52,8,57,101,99,24,24,107,12,0,34,61,1,3,46,14,56,0,0,46,111,0,0,119,94,79,125,2,142,6,0,0,10,11,37,4,74,78,28,159,92,26,39,71,119,48,9,16,107,0,14,42,60,28,10,146,52,77,26,70,50,38,0,49,120,32,81,72,135,89,0,44,123,22,0,99,123,5,27,0,61,96,18,7,87,101,120,139,173,23,98,81,98,79,0,64,127,36,22,87,171,90,94,9,57,76,28,11,58,101,5,22,82,85,38,113,69,69,86,21,68,59,134,121

Secondary structure (DSSP, 8-state):
--EEEEEE----HHHHHHHHHHHHHHHHHTTTSTT-EEEE-SS-EEEE-TT--HHHHHHHHTT-TTEEEEEEEEEEESSHHHHHHHHHHHHHT--S---EEEEEEEE--TT-SS-HHHHHHHHHHHHHTTSSS-EE-SSS-SEEEEEEE-SSEEEEEEEEEE---SB-TTTTEEEEEE--SSSHHHHHHHHHHHBTEEEEEEEEE-TTTS-HHHHHHHHHHHHHHGGGSS-EEEEEEE-HHHHHHHHHHS-GGGHHHHHHHHHHHHHHHHHHHTT--EEE----SSSTTSPPHHHHHHHGGG--S-EE-TTTT--HHHHHHHHHHTT-HHHHTS-----HHHHHHHHTTS--HHHHHHHHHH-EEEEE----

Foldseek 3Di:
DFKKKFFWFDWVVLLVLQQVLLVVFLCLLCVVQVQWDWDTDSGIIIIGNNPPDPVVSVVLQQQEAGTFKMFDKDKFFFDLVRQLVRLLVQLVPDDDDAAEEAEAEDEPPPVHPDDPVVSRVSSQVSNVVVDDRHYYDPPDHPWYWYWYHDHGIIMITGDMDGHNYAGRADSVEEAEFEFFLALQRLLQQLVCRSNNYHYAYEYEDADPPADPLRVVLRVVSLQLSLSHGFKYKYKYFHCNVVLVVLVVQFDPVCSVLLSLLLVVLLRVVLCVVVVHQAYEYRAAPDDPPHDHPQSVVQSCPNDPRHYHHPCHHPDPVVSLVSSVVSVSNVSSVPPRNDDNVRSVVSCVRDDCVVVSVVRSVPIDIDMHHNDD

Radius of gyration: 26.9 Å; Cα contacts (8 Å, |Δi|>4): 734; chains: 1; bounding box: 43×81×53 Å

B-factor: mean 58.61, std 6.11, range [38.38, 146.44]

Organism: Bacillus anthracis (NCBI:txid1392)